Protein AF-A0A954XSE1-F1 (afdb_monomer_lite)

pLDDT: mean 81.35, std 17.25, range [33.72, 98.31]

Sequence (254 aa):
RQTELTADPRGDFRPYIGYRKDGKQQRFNLGKNNTEAKARVDRIRRLYLESIAVRESYQLKPSWTEAALHAARNIAQGMEQVPLPSCHVIDEACGERLQYPDYDPCWDPALPAAMLWSHAVASRLYPSVNWVFPDTAAGRVAFKTADALFEAAAKRQAAVLNINSPPEPITGKLHEALDGYWEGYIKTLARSPQTLHQRHTMIEKLKRVHADFPLAVLGLDQCEAMYRYWTERPSRDDEKGRLSKKADCATALL

Radius of gyration: 24.54 Å; chains: 1; bounding box: 66×52×59 Å

Secondary structure (DSSP, 8-state):
-----PBPTTS-B--EEEE-TTSPEEE----S-HHHHHHHHHHHHHHHHHHHHHHHHTT--S---HHHHHHHHHHHTT-SSEEPPPHHHHHHHTSS----TT--S---TTSHHHHHHHHHHHHHH-TTS-EE--SSHHHHHHHHHHHHHHHHHHHHHHHHH-TTSPPPP--SBHHHHHHHHIIIIIHHH--SHHHHHHHHHHHHHHHHHS---BGGG--HHHHHHHHHHHHHPPPP--TT--------SGGG--

Foldseek 3Di:
DPDPQDADPVQWGWDFAWAAPVRDTDIFTQGNDNVSSVVLVVLLNLLLVLLQVLQVVVVHPRGHQQQSVQQSRCSSVVDLEREQDQLVSLQVSNPDDPCPVPDDPPPPSLALVSQLVSVVSSCVSGVSHRYAYPPDPSRVVNVVVVVVVVVVVVVVVVVVVVVPDDDDQQFDKPLVVLVCCLVPPVVVPDPDPVSNVVSVVLSVVLPVPDDTGTPSPPDPVSVVVSQCCQVPPDQDDDPVRDRDPSPRPVVVPD

Structure (mmCIF, N/CA/C/O backbone):
data_AF-A0A954XSE1-F1
#
_entry.id   AF-A0A954XSE1-F1
#
loop_
_atom_site.group_PDB
_atom_site.id
_atom_site.type_symbol
_atom_site.label_atom_id
_atom_site.label_alt_id
_atom_site.label_comp_id
_atom_site.label_asym_id
_atom_site.label_entity_id
_atom_site.label_seq_id
_atom_site.pdbx_PDB_ins_code
_atom_site.Cartn_x
_atom_site.Cartn_y
_atom_site.Cartn_z
_atom_site.occupancy
_atom_site.B_iso_or_equiv
_atom_site.auth_seq_id
_atom_site.auth_comp_id
_atom_site.auth_asym_id
_atom_site.auth_atom_id
_atom_site.pdbx_PDB_model_num
ATOM 1 N N . ARG A 1 1 ? -1.522 -7.568 26.439 1.00 47.91 1 ARG A N 1
ATOM 2 C CA . ARG A 1 1 ? -2.833 -7.968 27.007 1.00 47.91 1 ARG A CA 1
ATOM 3 C C . ARG A 1 1 ? -3.914 -7.474 26.059 1.00 47.91 1 ARG A C 1
ATOM 5 O O . ARG A 1 1 ? -3.967 -6.273 25.830 1.00 47.91 1 ARG A O 1
ATOM 12 N N . GLN A 1 2 ? -4.688 -8.365 25.441 1.00 55.53 2 GLN A N 1
ATOM 13 C CA . GLN A 1 2 ? -5.861 -7.942 24.676 1.00 55.53 2 GLN A CA 1
ATOM 14 C C . GLN A 1 2 ? -6.913 -7.486 25.686 1.00 55.53 2 GLN A C 1
ATOM 16 O O . GLN A 1 2 ? -7.395 -8.296 26.468 1.00 55.53 2 GLN A O 1
ATOM 21 N N . THR A 1 3 ? -7.214 -6.192 25.725 1.00 72.19 3 THR A N 1
ATOM 22 C CA . THR A 1 3 ? -8.387 -5.711 26.455 1.00 72.19 3 THR A CA 1
ATOM 23 C C . THR A 1 3 ? -9.615 -6.322 25.789 1.00 72.19 3 THR A C 1
ATOM 25 O O . THR A 1 3 ? -9.720 -6.273 24.555 1.00 72.19 3 THR A O 1
ATOM 28 N N . GLU A 1 4 ? -10.493 -6.935 26.582 1.00 83.69 4 GLU A N 1
ATOM 29 C CA . GLU A 1 4 ? -11.778 -7.430 26.095 1.00 83.69 4 GLU A CA 1
ATOM 30 C C . GLU A 1 4 ? -12.550 -6.290 25.421 1.00 83.69 4 GLU A C 1
ATOM 32 O O . GLU A 1 4 ? -12.505 -5.135 25.851 1.00 83.69 4 GLU A O 1
ATOM 37 N N . LEU A 1 5 ? -13.199 -6.603 24.300 1.00 93.81 5 LEU A N 1
ATOM 38 C CA . LEU A 1 5 ? -13.945 -5.629 23.516 1.00 93.81 5 LEU A CA 1
ATOM 39 C C . LEU A 1 5 ? -15.293 -5.368 24.201 1.00 93.81 5 LEU A C 1
ATOM 41 O O . LEU A 1 5 ? -16.222 -6.157 24.070 1.00 93.81 5 LEU A O 1
ATOM 45 N N . THR A 1 6 ? -15.394 -4.267 24.943 1.00 95.56 6 THR A N 1
ATOM 46 C CA . THR A 1 6 ? -16.627 -3.870 25.641 1.00 95.56 6 THR A CA 1
ATOM 47 C C . THR A 1 6 ? -17.427 -2.864 24.811 1.00 95.56 6 THR A C 1
ATOM 49 O O . THR A 1 6 ? -16.858 -1.933 24.233 1.00 95.56 6 THR A O 1
ATOM 52 N N . ALA A 1 7 ? -18.747 -3.046 24.751 1.00 96.62 7 ALA A N 1
ATOM 53 C CA . ALA A 1 7 ? -19.657 -2.081 24.141 1.00 96.62 7 ALA A CA 1
ATOM 54 C C . ALA A 1 7 ? -19.804 -0.831 25.026 1.00 96.62 7 ALA A C 1
ATOM 56 O O . ALA A 1 7 ? -19.734 -0.912 26.253 1.00 96.62 7 ALA A O 1
ATOM 57 N N . ASP A 1 8 ? -20.013 0.333 24.411 1.00 96.06 8 ASP A N 1
ATOM 58 C CA . ASP A 1 8 ? -20.360 1.554 25.138 1.00 96.06 8 ASP A CA 1
ATOM 59 C C . ASP A 1 8 ? -21.829 1.518 25.634 1.00 96.06 8 ASP A C 1
ATOM 61 O O . ASP A 1 8 ? -22.580 0.606 25.276 1.00 96.06 8 ASP A O 1
ATOM 65 N N . PRO A 1 9 ? -22.296 2.495 26.440 1.00 97.50 9 PRO A N 1
ATOM 66 C CA . PRO A 1 9 ? -23.683 2.519 26.924 1.00 97.50 9 PRO A CA 1
ATOM 67 C C . PRO A 1 9 ? -24.759 2.563 25.824 1.00 97.50 9 PRO A C 1
ATOM 69 O O . PRO A 1 9 ? -25.934 2.352 26.109 1.00 97.50 9 PRO A O 1
ATOM 72 N N . ARG A 1 10 ? -24.385 2.861 24.572 1.00 96.50 10 ARG A N 1
ATOM 73 C CA . ARG A 1 10 ? -25.280 2.861 23.404 1.00 96.50 10 ARG A CA 1
ATOM 74 C C . ARG A 1 10 ? -25.247 1.527 22.646 1.00 96.50 10 ARG A C 1
ATOM 76 O O . ARG A 1 10 ? -25.945 1.383 21.638 1.00 96.50 10 ARG A O 1
ATOM 83 N N . GLY A 1 11 ? -24.460 0.566 23.130 1.00 97.06 11 GLY A N 1
ATOM 84 C CA . GLY A 1 11 ? -24.235 -0.735 22.514 1.00 97.06 11 GLY A CA 1
ATOM 85 C C . GLY A 1 11 ? -23.209 -0.714 21.379 1.00 97.06 11 GLY A C 1
ATOM 86 O O . GLY A 1 11 ? -23.083 -1.715 20.680 1.00 97.06 11 GLY A O 1
ATOM 87 N N . ASP A 1 12 ? -22.493 0.395 21.162 1.00 97.38 12 ASP A N 1
ATOM 88 C CA . ASP A 1 12 ? -21.525 0.506 20.071 1.00 97.38 12 ASP A CA 1
ATOM 89 C C . ASP A 1 12 ? -20.127 0.065 20.527 1.00 97.38 12 ASP A C 1
ATOM 91 O O . ASP A 1 12 ? -19.619 0.479 21.574 1.00 97.38 12 ASP A O 1
ATOM 95 N N . PHE A 1 13 ? -19.441 -0.716 19.697 1.00 97.94 13 PHE A N 1
ATOM 96 C CA . PHE A 1 13 ? -18.059 -1.122 19.934 1.00 97.94 13 PHE A CA 1
ATOM 97 C C . PHE A 1 13 ? -17.094 -0.066 19.399 1.00 97.94 13 PHE A C 1
ATOM 99 O O . PHE A 1 13 ? -16.933 0.095 18.185 1.00 97.94 13 PHE A O 1
ATOM 106 N N . ARG A 1 14 ? -16.445 0.671 20.312 1.00 97.12 14 ARG A N 1
ATOM 107 C CA . ARG A 1 14 ? -15.599 1.823 19.953 1.00 97.12 14 ARG A CA 1
ATOM 108 C C . ARG A 1 14 ? -14.187 1.805 20.555 1.00 97.12 14 ARG A C 1
ATOM 110 O O . ARG A 1 14 ? -13.863 2.707 21.340 1.00 97.12 14 ARG A O 1
ATOM 117 N N . PRO A 1 15 ? -13.354 0.799 20.232 1.00 97.06 15 PRO A N 1
ATOM 118 C CA . PRO A 1 15 ? -12.036 0.641 20.832 1.00 97.06 15 PRO A CA 1
ATOM 119 C C . PRO A 1 15 ? -11.049 1.717 20.367 1.00 97.06 15 PRO A C 1
ATOM 121 O O . PRO A 1 15 ? -11.138 2.243 19.254 1.00 97.06 15 PRO A O 1
ATOM 124 N N . TYR A 1 16 ? -10.066 1.990 21.223 1.00 97.19 16 TYR A N 1
ATOM 125 C CA . TYR A 1 16 ? -8.864 2.735 20.869 1.00 97.19 16 TYR A CA 1
ATOM 126 C C . TYR A 1 16 ? -7.791 1.750 20.400 1.00 97.19 16 TYR A C 1
ATOM 128 O O . TYR A 1 16 ? -7.432 0.831 21.138 1.00 97.19 16 TYR A O 1
ATOM 136 N N . ILE A 1 17 ? -7.302 1.905 19.167 1.00 97.12 17 ILE A N 1
ATOM 137 C CA . ILE A 1 17 ? -6.298 1.011 18.580 1.00 97.12 17 ILE A CA 1
ATOM 138 C C . ILE A 1 17 ? -5.161 1.842 17.993 1.00 97.12 17 ILE A C 1
ATOM 140 O O . ILE A 1 17 ? -5.345 2.618 17.054 1.00 97.12 17 ILE A O 1
ATOM 144 N N . GLY A 1 18 ? -3.969 1.631 18.546 1.00 96.69 18 GLY A N 1
ATOM 145 C CA . GLY A 1 18 ? -2.740 2.266 18.095 1.00 96.69 18 GLY A CA 1
ATOM 146 C C . GLY A 1 18 ? -2.685 3.775 18.319 1.00 96.69 18 GLY A C 1
ATOM 147 O O . GLY A 1 18 ? -3.642 4.402 18.774 1.00 96.69 18 GLY A O 1
ATOM 148 N N . TYR A 1 19 ? -1.530 4.349 17.999 1.00 97.44 19 TYR A N 1
ATOM 149 C CA . TYR A 1 19 ? -1.216 5.762 18.197 1.00 97.44 19 TYR A CA 1
ATOM 150 C C . TYR A 1 19 ? -0.989 6.465 16.863 1.00 97.44 19 TYR A C 1
ATOM 152 O O . TYR A 1 19 ? -0.360 5.917 15.960 1.00 97.44 19 TYR A O 1
ATOM 160 N N . ARG A 1 20 ? -1.492 7.689 16.741 1.00 96.62 20 ARG A N 1
ATOM 161 C CA . ARG A 1 20 ? -1.208 8.595 15.624 1.00 96.62 20 ARG A CA 1
ATOM 162 C C . ARG A 1 20 ? 0.127 9.315 15.845 1.00 96.62 20 ARG A C 1
ATOM 164 O O . ARG A 1 20 ? 0.712 9.245 16.927 1.00 96.62 20 ARG A O 1
ATOM 171 N N . LYS A 1 21 ? 0.587 10.053 14.829 1.00 92.94 21 LYS A N 1
ATOM 172 C CA . LYS A 1 21 ? 1.809 10.877 14.899 1.00 92.94 21 LYS A CA 1
ATOM 173 C C . LYS A 1 21 ? 1.775 11.917 16.026 1.00 92.94 21 LYS A C 1
ATOM 175 O O . LYS A 1 21 ? 2.799 12.169 16.649 1.00 92.94 21 LYS A O 1
ATOM 180 N N . ASP A 1 22 ? 0.593 12.453 16.336 1.00 95.12 22 ASP A N 1
ATOM 181 C CA . ASP A 1 22 ? 0.366 13.398 17.441 1.00 95.12 22 ASP A CA 1
ATOM 182 C C . ASP A 1 22 ? 0.383 12.740 18.839 1.00 95.12 22 ASP A C 1
ATOM 184 O O . ASP A 1 22 ? 0.175 13.412 19.847 1.00 95.12 22 ASP A O 1
ATOM 188 N N . GLY A 1 23 ? 0.612 11.424 18.918 1.00 95.12 23 GLY A N 1
ATOM 189 C CA . GLY A 1 23 ? 0.623 10.660 20.163 1.00 95.12 23 GLY A CA 1
ATOM 190 C C . GLY A 1 23 ? -0.763 10.320 20.714 1.00 95.12 23 GLY A C 1
ATOM 191 O O . GLY A 1 23 ? -0.848 9.642 21.738 1.00 95.12 23 GLY A O 1
ATOM 192 N N . LYS A 1 24 ? -1.854 10.730 20.055 1.00 96.81 24 LYS A N 1
ATOM 193 C CA . LYS A 1 24 ? -3.215 10.369 20.468 1.00 96.81 24 LYS A CA 1
ATOM 194 C C . LYS A 1 24 ? -3.580 8.986 19.950 1.00 96.81 24 LYS A C 1
ATOM 196 O O . LYS A 1 24 ? -3.191 8.588 18.850 1.00 96.81 24 LYS A O 1
ATOM 201 N N . GLN A 1 25 ? -4.366 8.254 20.734 1.00 96.56 25 GLN A N 1
ATOM 202 C CA . GLN A 1 25 ? -4.901 6.976 20.282 1.00 96.56 25 GLN A CA 1
ATOM 203 C C . GLN A 1 25 ? -6.029 7.179 19.266 1.00 96.56 25 GLN A C 1
ATOM 205 O O . GLN A 1 25 ? -6.868 8.069 19.425 1.00 96.56 25 GLN A O 1
ATOM 210 N N . GLN A 1 26 ? -6.079 6.333 18.235 1.00 97.56 26 GLN A N 1
ATOM 211 C CA . GLN A 1 26 ? -7.161 6.373 17.253 1.00 97.56 26 GLN A CA 1
ATOM 212 C C . GLN A 1 26 ? -8.363 5.571 17.758 1.00 97.56 26 GLN A C 1
ATOM 214 O O . GLN A 1 26 ? -8.263 4.369 18.000 1.00 97.56 26 GLN A O 1
ATOM 219 N N . ARG A 1 27 ? -9.519 6.232 17.875 1.00 97.50 27 ARG A N 1
ATOM 220 C CA . ARG A 1 27 ? -10.798 5.569 18.152 1.00 97.50 27 ARG A CA 1
ATOM 221 C C . ARG A 1 27 ? -11.447 5.119 16.847 1.00 97.50 27 ARG A C 1
ATOM 223 O O . ARG A 1 27 ? -11.525 5.907 15.903 1.00 97.50 27 ARG A O 1
ATOM 230 N N . PHE A 1 28 ? -11.945 3.890 16.810 1.00 97.62 28 PHE A N 1
ATOM 231 C CA . PHE A 1 28 ? -12.724 3.360 15.686 1.00 97.62 28 PHE A CA 1
ATOM 232 C C . PHE A 1 28 ? -14.168 3.119 16.116 1.00 97.62 28 PHE A C 1
ATOM 234 O O . PHE A 1 28 ? -14.411 2.869 17.289 1.00 97.62 28 PHE A O 1
ATOM 241 N N . ASN A 1 29 ? -15.123 3.209 15.191 1.00 97.69 29 ASN A N 1
ATOM 242 C CA . ASN A 1 29 ? -16.509 2.800 15.420 1.00 97.69 29 ASN A CA 1
ATOM 243 C C . ASN A 1 29 ? -16.767 1.539 14.597 1.00 97.69 29 ASN A C 1
ATOM 245 O O . ASN A 1 29 ? -16.660 1.597 13.377 1.00 97.69 29 ASN A O 1
ATOM 249 N N . LEU A 1 30 ? -17.050 0.421 15.264 1.00 97.62 30 LEU A N 1
ATOM 250 C CA . LEU A 1 30 ? -17.134 -0.901 14.637 1.00 97.62 30 LEU A CA 1
ATOM 251 C C . LEU A 1 30 ? -18.568 -1.441 14.562 1.00 97.62 30 LEU A C 1
ATOM 253 O O . LEU A 1 30 ? -18.767 -2.583 14.143 1.00 97.62 30 LEU A O 1
ATOM 257 N N . GLY A 1 31 ? -19.556 -0.624 14.942 1.00 97.06 31 GLY A N 1
ATOM 258 C CA . GLY A 1 31 ? -20.971 -0.987 14.979 1.00 97.06 31 GLY A CA 1
ATOM 259 C C . GLY A 1 31 ? -21.382 -1.707 16.266 1.00 97.06 31 GLY A C 1
ATOM 260 O O . GLY A 1 31 ? -20.682 -1.648 17.275 1.00 97.06 31 GLY A O 1
ATOM 261 N N . LYS A 1 32 ? -22.543 -2.372 16.220 1.00 97.62 32 LYS A N 1
ATOM 262 C CA . LYS A 1 32 ? -23.196 -3.021 17.376 1.00 97.62 32 LYS A CA 1
ATOM 263 C C . LYS A 1 32 ? -23.080 -4.546 17.400 1.00 97.62 32 LYS A C 1
ATOM 265 O O . LYS A 1 32 ? -23.374 -5.169 18.413 1.00 97.62 32 LYS A O 1
ATOM 270 N N . ASN A 1 33 ? -22.688 -5.168 16.288 1.00 97.62 33 ASN A N 1
ATOM 271 C CA . ASN A 1 33 ? -22.536 -6.619 16.211 1.00 97.62 33 ASN A CA 1
ATOM 272 C C . ASN A 1 33 ? -21.173 -7.024 16.794 1.00 97.62 33 ASN A C 1
ATOM 274 O O . ASN A 1 33 ? -20.139 -6.701 16.212 1.00 97.62 33 ASN A O 1
ATOM 278 N N . ASN A 1 34 ? -21.169 -7.737 17.925 1.00 96.56 34 ASN A N 1
ATOM 279 C CA . ASN A 1 34 ? -19.944 -8.141 18.627 1.00 96.56 34 ASN A CA 1
ATOM 280 C C . ASN A 1 34 ? -19.021 -9.008 17.755 1.00 96.56 34 ASN A C 1
ATOM 282 O O . ASN A 1 34 ? -17.809 -8.801 17.727 1.00 96.56 34 ASN A O 1
ATOM 286 N N . THR A 1 35 ? -19.589 -9.954 17.005 1.00 96.88 35 THR A N 1
ATOM 287 C CA . THR A 1 35 ? -18.816 -10.886 16.175 1.00 96.88 35 THR A CA 1
ATOM 288 C C . THR A 1 35 ? -18.097 -10.147 15.047 1.00 96.88 35 THR A C 1
ATOM 290 O O . THR A 1 35 ? -16.889 -10.307 14.870 1.00 96.88 35 THR A O 1
ATOM 293 N N . GLU A 1 36 ? -18.810 -9.272 14.331 1.00 97.25 36 GLU A N 1
ATOM 294 C CA . GLU A 1 36 ? -18.212 -8.427 13.289 1.00 97.25 36 GLU A CA 1
ATOM 295 C C . GLU A 1 36 ? -17.208 -7.430 13.869 1.00 97.25 36 GLU A C 1
ATOM 297 O O . GLU A 1 36 ? -16.129 -7.239 13.308 1.00 97.25 36 GLU A O 1
ATOM 302 N N . ALA A 1 37 ? -17.536 -6.806 15.005 1.00 97.62 37 ALA A N 1
ATOM 303 C CA . ALA A 1 37 ? -16.653 -5.852 15.656 1.00 97.62 37 ALA A CA 1
ATOM 304 C C . ALA A 1 37 ? -15.335 -6.521 16.062 1.00 97.62 37 ALA A C 1
ATOM 306 O O . ALA A 1 37 ? -14.273 -5.967 15.793 1.00 97.62 37 ALA A O 1
ATOM 307 N N . LYS A 1 38 ? -15.378 -7.738 16.617 1.00 96.94 38 LYS A N 1
ATOM 308 C CA . LYS A 1 38 ? -14.183 -8.518 16.959 1.00 96.94 38 LYS A CA 1
ATOM 309 C C . LYS A 1 38 ? -13.329 -8.824 15.726 1.00 96.94 38 LYS A C 1
ATOM 311 O O . LYS A 1 38 ? -12.131 -8.549 15.744 1.00 96.94 38 LYS A O 1
ATOM 316 N N . ALA A 1 39 ? -13.943 -9.289 14.636 1.00 96.75 39 ALA A N 1
ATOM 317 C CA . ALA A 1 39 ? -13.231 -9.543 13.382 1.00 96.75 39 ALA A CA 1
ATOM 318 C C . ALA A 1 39 ? -12.560 -8.269 12.826 1.00 96.75 39 ALA A C 1
ATOM 320 O O . ALA A 1 39 ? -11.390 -8.292 12.432 1.00 96.75 39 ALA A O 1
ATOM 321 N N . ARG A 1 40 ? -13.267 -7.129 12.855 1.00 97.56 40 ARG A N 1
ATOM 322 C CA . ARG A 1 40 ? -12.721 -5.823 12.445 1.00 97.56 40 ARG A CA 1
ATOM 323 C C . ARG A 1 40 ? -11.584 -5.366 13.365 1.00 97.56 40 ARG A C 1
ATOM 325 O O . ARG A 1 40 ? -10.577 -4.877 12.860 1.00 97.56 40 ARG A O 1
ATOM 332 N N . VAL A 1 41 ? -11.697 -5.554 14.686 1.00 97.25 41 VAL A N 1
ATOM 333 C CA . VAL A 1 41 ? -10.619 -5.251 15.649 1.00 97.25 41 VAL A CA 1
ATOM 334 C C . VAL A 1 41 ? -9.352 -6.018 15.307 1.00 97.25 41 VAL A C 1
ATOM 336 O O . VAL A 1 41 ? -8.279 -5.418 15.260 1.00 97.25 41 VAL A O 1
ATOM 339 N N . ASP A 1 42 ? -9.458 -7.324 15.076 1.00 96.56 42 ASP A N 1
ATOM 340 C CA . ASP A 1 42 ? -8.289 -8.163 14.819 1.00 96.56 42 ASP A CA 1
ATOM 341 C C . ASP A 1 42 ? -7.595 -7.764 13.511 1.00 96.56 42 ASP A C 1
ATOM 343 O O . ASP A 1 42 ? -6.365 -7.650 13.471 1.00 96.56 42 ASP A O 1
ATOM 347 N N . ARG A 1 43 ? -8.374 -7.431 12.474 1.00 97.50 43 ARG A N 1
ATOM 348 C CA . ARG A 1 43 ? -7.847 -6.916 11.203 1.00 97.50 43 ARG A CA 1
ATOM 349 C C . ARG A 1 43 ? -7.157 -5.557 11.374 1.00 97.50 43 ARG A C 1
ATOM 351 O O . ARG A 1 43 ? -6.034 -5.388 10.907 1.00 97.50 43 ARG A O 1
ATOM 358 N N . ILE A 1 44 ? -7.769 -4.614 12.099 1.00 98.06 44 ILE A N 1
ATOM 359 C CA . ILE A 1 44 ? -7.175 -3.290 12.371 1.00 98.06 44 ILE A CA 1
ATOM 360 C C . ILE A 1 44 ? -5.907 -3.417 13.229 1.00 98.06 44 ILE A C 1
ATOM 362 O O . ILE A 1 44 ? -4.932 -2.710 12.989 1.00 98.06 44 ILE A O 1
ATOM 366 N N . ARG A 1 45 ? -5.873 -4.325 14.213 1.00 97.31 45 ARG A N 1
ATOM 367 C CA . ARG A 1 45 ? -4.673 -4.576 15.030 1.00 97.31 45 ARG A CA 1
ATOM 368 C C . ARG A 1 45 ? -3.521 -5.118 14.192 1.00 97.31 45 ARG A C 1
ATOM 370 O O . ARG A 1 45 ? -2.402 -4.644 14.358 1.00 97.31 45 ARG A O 1
ATOM 377 N N . ARG A 1 46 ? -3.786 -6.068 13.290 1.00 97.38 46 ARG A N 1
ATOM 378 C CA . ARG A 1 46 ? -2.774 -6.577 12.352 1.00 97.38 46 ARG A CA 1
ATOM 379 C C . ARG A 1 46 ? -2.221 -5.451 11.481 1.00 97.38 46 ARG A C 1
ATOM 381 O O . ARG A 1 46 ? -1.010 -5.274 11.427 1.00 97.38 46 ARG A O 1
ATOM 388 N N . LEU A 1 47 ? -3.107 -4.640 10.907 1.00 97.88 47 LEU A N 1
ATOM 389 C CA . LEU A 1 47 ? -2.720 -3.486 10.100 1.00 97.88 47 LEU A CA 1
ATOM 390 C C . LEU A 1 47 ? -1.904 -2.451 10.897 1.00 97.88 47 LEU A C 1
ATOM 392 O O . LEU A 1 47 ? -0.980 -1.843 10.364 1.00 97.88 47 LEU A O 1
ATOM 396 N N . TYR A 1 48 ? -2.193 -2.267 12.189 1.00 97.94 48 TYR A N 1
ATOM 397 C CA . TYR A 1 48 ? -1.387 -1.394 13.045 1.00 97.94 48 TYR A CA 1
ATOM 398 C C . TYR A 1 48 ? 0.042 -1.918 13.233 1.00 97.94 48 TYR A C 1
ATOM 400 O O . TYR A 1 48 ? 0.984 -1.130 13.208 1.00 97.94 48 TYR A O 1
ATOM 408 N N . LEU A 1 49 ? 0.218 -3.234 13.389 1.00 97.50 49 LEU A N 1
ATOM 409 C CA . LEU A 1 49 ? 1.547 -3.846 13.480 1.00 97.50 49 LEU A CA 1
ATOM 410 C C . LEU A 1 49 ? 2.332 -3.676 12.174 1.00 97.50 49 LEU A C 1
ATOM 412 O O . LEU A 1 49 ? 3.507 -3.324 12.223 1.00 97.50 49 LEU A O 1
ATOM 416 N N . GLU A 1 50 ? 1.679 -3.839 11.020 1.00 97.31 50 GLU A N 1
ATOM 417 C CA . GLU A 1 50 ? 2.285 -3.550 9.710 1.00 97.31 50 GLU A CA 1
ATOM 418 C C . GLU A 1 50 ? 2.697 -2.074 9.608 1.00 97.31 50 GLU A C 1
ATOM 420 O O . GLU A 1 50 ? 3.821 -1.764 9.225 1.00 97.31 50 GLU A O 1
ATOM 425 N N . SER A 1 51 ? 1.839 -1.148 10.048 1.00 96.56 51 SER A N 1
ATOM 426 C CA . SER A 1 51 ? 2.165 0.283 10.108 1.00 96.56 51 SER A CA 1
ATOM 427 C C . SER A 1 51 ? 3.374 0.586 10.995 1.00 96.56 51 SER A C 1
ATOM 429 O O . SER A 1 51 ? 4.194 1.433 10.636 1.00 96.56 51 SER A O 1
ATOM 431 N N . ILE A 1 52 ? 3.496 -0.083 12.145 1.00 96.62 52 ILE A N 1
ATOM 432 C CA . ILE A 1 52 ? 4.663 0.051 13.023 1.00 96.62 52 ILE A CA 1
ATOM 433 C C . ILE A 1 52 ? 5.915 -0.462 12.314 1.00 96.62 52 ILE A C 1
ATOM 435 O O . ILE A 1 52 ? 6.895 0.273 12.265 1.00 96.62 52 ILE A O 1
ATOM 439 N N . ALA A 1 53 ? 5.865 -1.650 11.707 1.00 95.25 53 ALA A N 1
ATOM 440 C CA . ALA A 1 53 ? 7.002 -2.225 10.989 1.00 95.25 53 ALA A CA 1
ATOM 441 C C . ALA A 1 53 ? 7.487 -1.307 9.852 1.00 95.25 53 ALA A C 1
ATOM 443 O O . ALA A 1 53 ? 8.688 -1.072 9.709 1.00 95.25 53 ALA A O 1
ATOM 444 N N . VAL A 1 54 ? 6.556 -0.712 9.094 1.00 92.44 54 VAL A N 1
ATOM 445 C CA . VAL A 1 54 ? 6.886 0.293 8.072 1.00 92.44 54 VAL A CA 1
ATOM 446 C C . VAL A 1 54 ? 7.598 1.488 8.711 1.00 92.44 54 VAL A C 1
ATOM 448 O O . VAL A 1 54 ? 8.688 1.844 8.278 1.00 92.44 54 VAL A O 1
ATOM 451 N N . ARG A 1 55 ? 7.046 2.085 9.774 1.00 92.56 55 ARG A N 1
ATOM 452 C CA . ARG A 1 55 ? 7.671 3.228 10.470 1.00 92.56 55 ARG A CA 1
ATOM 453 C C . ARG A 1 55 ? 9.055 2.890 11.029 1.00 92.56 55 ARG A C 1
ATOM 455 O O . ARG A 1 55 ? 9.982 3.676 10.865 1.00 92.56 55 ARG A O 1
ATOM 462 N N . GLU A 1 56 ? 9.213 1.736 11.659 1.00 93.06 56 GLU A N 1
ATOM 463 C CA . GLU A 1 56 ? 10.485 1.299 12.237 1.00 93.06 56 GLU A CA 1
ATOM 464 C C . GLU A 1 56 ? 11.563 1.102 11.167 1.00 93.06 56 GLU A C 1
ATOM 466 O O . GLU A 1 56 ? 12.711 1.477 11.402 1.00 93.06 56 GLU A O 1
ATOM 471 N N . SER A 1 57 ? 11.196 0.637 9.964 1.00 91.00 57 SER A N 1
ATOM 472 C CA . SER A 1 57 ? 12.134 0.521 8.835 1.00 91.00 57 SER A CA 1
ATOM 473 C C . SER A 1 57 ? 12.751 1.863 8.412 1.00 91.00 57 SER A C 1
ATOM 475 O O . SER A 1 57 ? 13.869 1.900 7.903 1.00 91.00 57 SER A O 1
ATOM 477 N N . TYR A 1 58 ? 12.063 2.970 8.709 1.00 88.50 58 TYR A N 1
ATOM 478 C CA . TYR A 1 58 ? 12.531 4.338 8.486 1.00 88.50 58 TYR A CA 1
ATOM 479 C C . TYR A 1 58 ? 13.056 5.016 9.765 1.00 88.50 58 TYR A C 1
ATOM 481 O O . TYR A 1 58 ? 13.187 6.236 9.787 1.00 88.50 58 TYR A O 1
ATOM 489 N N . GLN A 1 59 ? 13.339 4.265 10.840 1.00 90.56 59 G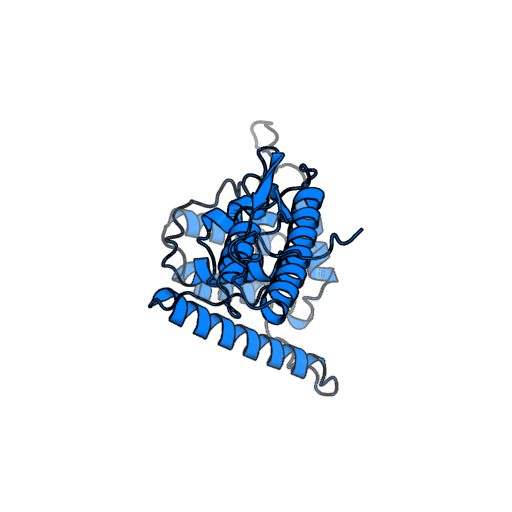LN A N 1
ATOM 490 C CA . GLN A 1 59 ? 13.836 4.788 12.131 1.00 90.56 59 GLN A CA 1
ATOM 491 C C . GLN A 1 59 ? 12.919 5.851 12.752 1.00 90.56 59 GLN A C 1
ATOM 493 O O . GLN A 1 59 ? 13.334 6.823 13.383 1.00 90.56 59 GLN A O 1
ATOM 498 N N . LEU A 1 60 ? 11.625 5.667 12.545 1.00 89.56 60 LEU A N 1
ATOM 499 C CA . LEU A 1 60 ? 10.603 6.661 12.775 1.00 89.56 60 LEU A CA 1
ATOM 500 C C . LEU A 1 60 ? 9.677 6.162 13.899 1.00 89.56 60 LEU A C 1
ATOM 502 O O . LEU A 1 60 ? 9.364 4.978 13.978 1.00 89.56 60 LEU A O 1
ATOM 506 N N . LYS A 1 61 ? 9.208 7.059 14.785 1.00 93.25 61 LYS A N 1
ATOM 507 C CA . LYS A 1 61 ? 8.400 6.672 15.966 1.00 93.25 61 LYS A CA 1
ATOM 508 C C . LYS A 1 61 ? 7.204 5.764 15.590 1.00 93.25 61 LYS A C 1
ATOM 510 O O . LYS A 1 61 ? 6.469 6.141 14.660 1.00 93.25 61 LYS A O 1
ATOM 515 N N . PRO A 1 62 ? 6.954 4.659 16.330 1.00 96.19 62 PRO A N 1
ATOM 516 C CA . PRO A 1 62 ? 5.817 3.763 16.112 1.00 96.19 62 PRO A CA 1
ATOM 517 C C . PRO A 1 62 ? 4.486 4.516 16.135 1.00 96.19 62 PRO A C 1
ATOM 519 O O . PRO A 1 62 ? 4.096 5.104 17.145 1.00 96.19 62 PRO A O 1
ATOM 522 N N . SER A 1 63 ? 3.801 4.545 14.995 1.00 96.25 63 SER A N 1
ATOM 523 C CA . SER A 1 63 ? 2.516 5.226 14.826 1.00 96.25 63 SER A CA 1
ATOM 524 C C . SER A 1 63 ? 1.818 4.767 13.545 1.00 96.25 63 SER A C 1
ATOM 526 O O . SER A 1 63 ? 2.409 4.087 12.706 1.00 96.25 63 SER A O 1
ATOM 528 N N . TRP A 1 64 ? 0.546 5.129 13.404 1.00 97.25 64 TRP A N 1
ATOM 529 C CA . TRP A 1 64 ? -0.185 5.012 12.149 1.00 97.25 64 TRP A CA 1
ATOM 530 C C . TRP A 1 64 ? 0.493 5.830 11.038 1.00 97.25 64 TRP A C 1
ATOM 532 O O . TRP A 1 64 ? 0.800 7.008 11.233 1.00 97.25 64 TRP A O 1
ATOM 542 N N . THR A 1 65 ? 0.680 5.224 9.868 1.00 95.44 65 THR A N 1
ATOM 543 C CA . THR A 1 65 ? 0.843 5.944 8.598 1.00 95.44 65 THR A CA 1
ATOM 544 C C . THR A 1 65 ? -0.536 6.361 8.086 1.00 95.44 65 THR A C 1
ATOM 546 O O . THR A 1 65 ? -1.541 5.722 8.414 1.00 95.44 65 THR A O 1
ATOM 549 N N . GLU A 1 66 ? -0.617 7.412 7.269 1.00 94.88 66 GLU A N 1
ATOM 550 C CA . GLU A 1 66 ? -1.913 7.849 6.733 1.00 94.88 66 GLU A CA 1
ATOM 551 C C . GLU A 1 66 ? -2.535 6.796 5.799 1.00 94.88 66 GLU A C 1
ATOM 553 O O . GLU A 1 66 ? -3.746 6.580 5.851 1.00 94.88 66 GLU A O 1
ATOM 558 N N . ALA A 1 67 ? -1.727 6.042 5.042 1.00 95.25 67 ALA A N 1
ATOM 559 C CA . ALA A 1 67 ? -2.208 4.919 4.229 1.00 95.25 67 ALA A CA 1
ATOM 560 C C . ALA A 1 67 ? -2.832 3.792 5.073 1.00 95.25 67 ALA A C 1
ATOM 562 O O . ALA A 1 67 ? -3.938 3.330 4.777 1.00 95.25 67 ALA A O 1
ATOM 563 N N . ALA A 1 68 ? -2.175 3.383 6.163 1.00 97.31 68 ALA A N 1
ATOM 564 C CA . ALA A 1 68 ? -2.723 2.374 7.067 1.00 97.31 68 ALA A CA 1
ATOM 565 C C . ALA A 1 68 ? -3.971 2.894 7.800 1.00 97.31 68 ALA A C 1
ATOM 567 O O . ALA A 1 68 ? -4.939 2.158 7.986 1.00 97.31 68 ALA A O 1
ATOM 568 N N . LEU A 1 69 ? -3.992 4.177 8.173 1.00 97.19 69 LEU A N 1
ATOM 569 C CA . LEU A 1 69 ? -5.143 4.802 8.820 1.00 97.19 69 LEU A CA 1
ATOM 570 C C . LEU A 1 69 ? -6.350 4.908 7.875 1.00 97.19 69 LEU A C 1
ATOM 572 O O . LEU A 1 69 ? -7.483 4.672 8.302 1.00 97.19 69 LEU A O 1
ATOM 576 N N . HIS A 1 70 ? -6.120 5.218 6.595 1.00 97.00 70 HIS A N 1
ATOM 577 C CA . HIS A 1 70 ? -7.136 5.175 5.540 1.00 97.00 70 HIS A CA 1
ATOM 578 C C . HIS A 1 70 ? -7.756 3.781 5.433 1.00 97.00 70 HIS A C 1
ATOM 580 O O . HIS A 1 70 ? -8.978 3.645 5.527 1.00 97.00 70 HIS A O 1
ATOM 586 N N . ALA A 1 71 ? -6.938 2.731 5.334 1.00 97.94 71 ALA A N 1
ATOM 587 C CA . ALA A 1 71 ? -7.446 1.361 5.305 1.00 97.94 71 ALA A CA 1
ATOM 588 C C . ALA A 1 71 ? -8.199 0.979 6.584 1.00 97.94 71 ALA A C 1
ATOM 590 O O . ALA A 1 71 ? -9.302 0.439 6.508 1.00 97.94 71 ALA A O 1
ATOM 591 N N . ALA A 1 72 ? -7.668 1.326 7.759 1.00 98.31 72 ALA A N 1
ATOM 592 C CA . ALA A 1 72 ? -8.313 1.040 9.036 1.00 98.31 72 ALA A CA 1
ATOM 593 C C . ALA A 1 72 ? -9.707 1.685 9.149 1.00 98.31 72 ALA A C 1
ATOM 595 O O . ALA A 1 72 ? -10.623 1.068 9.692 1.00 98.31 72 ALA A O 1
ATOM 596 N N . ARG A 1 73 ? -9.899 2.896 8.605 1.00 98.12 73 ARG A N 1
ATOM 597 C CA . ARG A 1 73 ? -11.212 3.567 8.558 1.00 98.12 73 ARG A CA 1
ATOM 598 C C . ARG A 1 73 ? -12.211 2.829 7.663 1.00 98.12 73 ARG A C 1
ATOM 600 O O . ARG A 1 73 ? -13.343 2.625 8.092 1.00 98.12 73 ARG A O 1
ATOM 607 N N . ASN A 1 74 ? -11.791 2.383 6.480 1.00 98.06 74 ASN A N 1
ATOM 608 C CA . ASN A 1 74 ? -12.646 1.605 5.573 1.00 98.06 74 ASN A CA 1
ATOM 609 C C . ASN A 1 74 ? -13.002 0.230 6.177 1.00 98.06 74 ASN A C 1
ATOM 611 O O . ASN A 1 74 ? -14.161 -0.181 6.164 1.00 98.06 74 ASN A O 1
ATOM 615 N N . ILE A 1 75 ? -12.039 -0.444 6.817 1.00 98.19 75 ILE A N 1
ATOM 616 C CA . ILE A 1 75 ? -12.276 -1.706 7.541 1.00 98.19 75 ILE A CA 1
ATOM 617 C C . ILE A 1 75 ? -13.261 -1.498 8.700 1.00 98.19 75 ILE A C 1
ATOM 619 O O . ILE A 1 75 ? -14.154 -2.320 8.906 1.00 98.19 75 ILE A O 1
ATOM 623 N N . ALA A 1 76 ? -13.132 -0.396 9.447 1.00 98.00 76 ALA A N 1
ATOM 624 C CA . ALA A 1 76 ? -14.053 -0.057 10.531 1.00 98.00 76 ALA A CA 1
ATOM 625 C C . ALA A 1 76 ? -15.493 0.151 10.032 1.00 98.00 76 ALA A C 1
ATOM 627 O O . ALA A 1 76 ? -16.434 -0.244 10.716 1.00 98.00 76 ALA A O 1
ATOM 628 N N . GLN A 1 77 ? -15.658 0.688 8.819 1.00 97.56 77 GLN A N 1
ATOM 629 C CA . GLN A 1 77 ? -16.949 0.820 8.132 1.00 97.56 77 GLN A CA 1
ATOM 630 C C . GLN A 1 77 ? -17.488 -0.508 7.568 1.00 97.56 77 GLN A C 1
ATOM 632 O O . GLN A 1 77 ? -18.588 -0.536 7.026 1.00 97.56 77 GLN A O 1
ATOM 637 N N . GLY A 1 78 ? -16.749 -1.611 7.712 1.00 96.94 78 GLY A N 1
ATOM 638 C CA . GLY A 1 78 ? -17.162 -2.934 7.251 1.00 96.94 78 GLY A CA 1
ATOM 639 C C . GLY A 1 78 ? -16.784 -3.258 5.810 1.00 96.94 78 GLY A C 1
ATOM 640 O O . GLY A 1 78 ? -17.263 -4.260 5.291 1.00 96.94 78 GLY A O 1
ATOM 641 N N . MET A 1 79 ? -15.912 -2.469 5.177 1.00 97.12 79 MET A N 1
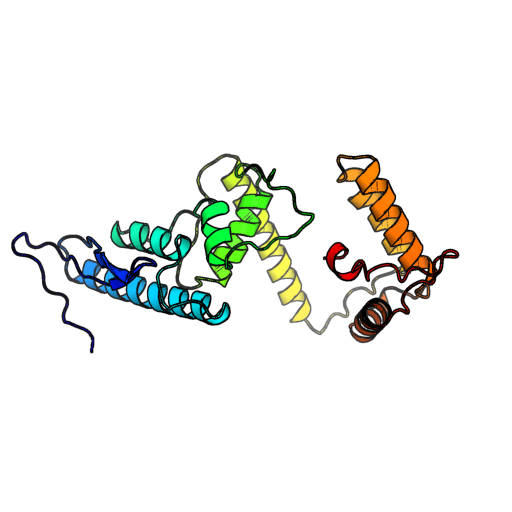ATOM 642 C CA . MET A 1 79 ? -15.431 -2.775 3.832 1.00 97.12 79 MET A CA 1
ATOM 643 C C . MET A 1 79 ? -14.441 -3.944 3.846 1.00 97.12 79 MET A C 1
ATOM 645 O O . MET A 1 79 ? -13.405 -3.916 4.519 1.00 97.12 79 MET A O 1
ATOM 649 N N . GLU A 1 80 ? -14.749 -4.985 3.075 1.00 94.56 80 GLU A N 1
ATOM 650 C CA . GLU A 1 80 ? -13.833 -6.103 2.852 1.00 94.56 80 GLU A CA 1
ATOM 651 C C . GLU A 1 80 ? -12.697 -5.702 1.901 1.00 94.56 80 GLU A C 1
ATOM 653 O O . GLU A 1 80 ? -11.519 -5.905 2.219 1.00 94.56 80 GLU A O 1
ATOM 658 N N . GLN A 1 81 ? -13.076 -5.063 0.793 1.00 95.62 81 GLN A N 1
ATOM 659 C CA . GLN A 1 81 ? -12.208 -4.470 -0.220 1.00 95.62 81 GLN A CA 1
ATOM 660 C C . GLN A 1 81 ? -11.999 -2.985 0.083 1.00 95.62 81 GLN A C 1
ATOM 662 O O . GLN A 1 81 ? -12.960 -2.225 0.188 1.00 95.62 81 GLN A O 1
ATOM 667 N N . VAL A 1 82 ? -10.745 -2.572 0.248 1.00 96.31 82 VAL A N 1
ATOM 668 C CA . VAL A 1 82 ? -10.394 -1.201 0.625 1.00 96.31 82 VAL A CA 1
ATOM 669 C C . VAL A 1 82 ? -9.984 -0.428 -0.627 1.00 96.31 82 VAL A C 1
ATOM 671 O O . VAL A 1 82 ? -9.027 -0.833 -1.291 1.00 96.31 82 VAL A O 1
ATOM 674 N N . PRO A 1 83 ? -10.646 0.696 -0.953 1.00 95.06 83 PRO A N 1
ATOM 675 C CA . PRO A 1 83 ? -10.243 1.510 -2.088 1.00 95.06 83 PRO A CA 1
ATOM 676 C C . PRO A 1 83 ? -8.840 2.069 -1.863 1.00 95.06 83 PRO A C 1
ATOM 678 O O . PRO A 1 83 ? -8.513 2.561 -0.775 1.00 95.06 83 PRO A O 1
ATOM 681 N N . LEU A 1 84 ? -8.021 2.007 -2.908 1.00 92.25 84 LEU A N 1
ATOM 682 C CA . LEU A 1 84 ? -6.675 2.556 -2.899 1.00 92.25 84 LEU A CA 1
ATOM 683 C C . LEU A 1 84 ? -6.720 4.054 -2.530 1.00 92.25 84 LEU A C 1
ATOM 685 O O . LEU A 1 84 ? -7.519 4.797 -3.111 1.00 92.25 84 LEU A O 1
ATOM 689 N N . PRO A 1 85 ? -5.911 4.517 -1.560 1.00 90.81 85 PRO A N 1
ATOM 690 C CA . PRO A 1 85 ? -5.820 5.937 -1.253 1.00 90.81 85 PRO A CA 1
ATOM 691 C C . PRO A 1 85 ? -5.135 6.696 -2.398 1.00 90.81 85 PRO A C 1
ATOM 693 O O . PRO A 1 85 ? -4.573 6.098 -3.317 1.00 90.81 85 PRO A O 1
ATOM 696 N N . SER A 1 86 ? -5.161 8.029 -2.341 1.00 85.50 86 SER A N 1
ATOM 697 C CA . SER A 1 86 ? -4.399 8.841 -3.293 1.00 85.50 86 SER A CA 1
ATOM 698 C C . SER A 1 86 ? -2.897 8.554 -3.180 1.00 85.50 86 SER A C 1
ATOM 700 O O . SER A 1 86 ? -2.395 8.215 -2.105 1.00 85.50 86 SER A O 1
ATOM 702 N N . CYS A 1 87 ? -2.165 8.728 -4.281 1.00 82.38 87 CYS A N 1
ATOM 703 C CA . CYS A 1 87 ? -0.719 8.494 -4.324 1.00 82.38 87 CYS A CA 1
ATOM 704 C C . CYS A 1 87 ? 0.036 9.289 -3.245 1.00 82.38 87 CYS A C 1
ATOM 706 O O . CYS A 1 87 ? 0.895 8.729 -2.577 1.00 82.38 87 CYS A O 1
ATOM 708 N N . HIS A 1 88 ? -0.379 10.529 -2.960 1.00 82.62 88 HIS A N 1
ATOM 709 C CA . HIS A 1 88 ? 0.217 11.361 -1.907 1.00 82.62 88 HIS A CA 1
ATOM 710 C C . HIS A 1 88 ? 0.165 10.728 -0.508 1.00 82.62 88 HIS A C 1
ATOM 712 O O . HIS A 1 88 ? 1.084 10.897 0.289 1.00 82.62 88 HIS A O 1
ATOM 718 N N . VAL A 1 89 ? -0.901 9.984 -0.201 1.00 86.25 89 VAL A N 1
ATOM 719 C CA . VAL A 1 89 ? -1.047 9.286 1.086 1.00 86.25 89 VAL A CA 1
ATOM 720 C C . VAL A 1 89 ? -0.099 8.082 1.170 1.00 86.25 89 VAL A C 1
ATOM 722 O O . VAL A 1 89 ? 0.363 7.722 2.254 1.00 86.25 89 VAL A O 1
ATOM 725 N N . ILE A 1 90 ? 0.209 7.457 0.031 1.00 85.75 90 ILE A N 1
ATOM 726 C CA . ILE A 1 90 ? 1.145 6.327 -0.067 1.00 85.75 90 ILE A CA 1
ATOM 727 C C . ILE A 1 90 ? 2.592 6.822 -0.029 1.00 85.75 90 ILE A C 1
ATOM 729 O O . ILE A 1 90 ? 3.420 6.209 0.647 1.00 85.75 90 ILE A O 1
ATOM 733 N N . ASP A 1 91 ? 2.881 7.955 -0.673 1.00 82.94 91 ASP A N 1
ATOM 734 C CA . ASP A 1 91 ? 4.189 8.615 -0.622 1.00 82.94 91 ASP A CA 1
ATOM 735 C C . ASP A 1 91 ? 4.605 8.893 0.824 1.00 82.94 91 ASP A C 1
ATOM 737 O O . ASP A 1 91 ? 5.721 8.576 1.226 1.00 82.94 91 ASP A O 1
ATOM 741 N N . GLU A 1 92 ? 3.684 9.410 1.640 1.00 84.06 92 GLU A N 1
ATOM 742 C CA . GLU A 1 92 ? 3.931 9.678 3.059 1.00 84.06 92 GLU A CA 1
ATOM 743 C C . GLU A 1 92 ? 4.254 8.404 3.861 1.00 84.06 92 GLU A C 1
ATOM 745 O O . GLU A 1 92 ? 5.041 8.430 4.814 1.00 84.06 92 GLU A O 1
ATOM 750 N N . ALA A 1 93 ? 3.640 7.276 3.496 1.00 80.88 93 ALA A N 1
ATOM 751 C CA . ALA A 1 93 ? 3.873 5.997 4.157 1.00 80.88 93 ALA A CA 1
ATOM 752 C C . ALA A 1 93 ? 5.272 5.428 3.867 1.00 80.88 93 ALA A C 1
ATOM 754 O O . ALA A 1 93 ? 5.806 4.695 4.698 1.00 80.88 93 ALA A O 1
ATOM 755 N N . CYS A 1 94 ? 5.888 5.809 2.746 1.00 77.44 94 CYS A N 1
ATOM 756 C CA . CYS A 1 94 ? 7.234 5.392 2.344 1.00 77.44 94 CYS A CA 1
ATOM 757 C C . CYS A 1 94 ? 8.362 6.186 3.036 1.00 77.44 94 CYS A C 1
ATOM 759 O O . CYS A 1 94 ? 9.505 6.147 2.581 1.00 77.44 94 CYS A O 1
ATOM 761 N N . GLY A 1 95 ? 8.053 6.907 4.119 1.00 70.69 95 GLY A N 1
ATOM 762 C CA . GLY A 1 95 ? 8.961 7.869 4.742 1.00 70.69 95 GLY A CA 1
ATOM 763 C C . GLY A 1 95 ? 8.843 9.243 4.085 1.00 70.69 95 GLY A C 1
ATOM 764 O O . GLY A 1 95 ? 8.320 9.373 2.982 1.00 70.69 95 GLY A O 1
ATOM 765 N N . GLU A 1 96 ? 9.272 10.298 4.784 1.00 55.28 96 GLU A N 1
ATOM 766 C CA . GLU A 1 96 ? 9.228 11.662 4.250 1.00 55.28 96 GLU A CA 1
ATOM 767 C C . GLU A 1 96 ? 10.023 11.738 2.948 1.00 55.28 96 GLU A C 1
ATOM 769 O O . GLU A 1 96 ? 11.241 11.883 2.960 1.00 55.28 96 GLU A O 1
ATOM 774 N N . ARG A 1 97 ? 9.284 11.690 1.833 1.00 51.69 97 ARG A N 1
ATOM 775 C CA . ARG A 1 97 ? 9.754 11.991 0.490 1.00 51.69 97 ARG A CA 1
ATOM 776 C C . ARG A 1 97 ? 10.818 10.968 0.063 1.00 51.69 97 ARG A C 1
ATOM 778 O O . ARG A 1 97 ? 12.013 11.151 0.287 1.00 51.69 97 ARG A O 1
ATOM 785 N N . LEU A 1 98 ? 10.399 9.955 -0.701 1.00 47.69 98 LEU A N 1
ATOM 786 C CA . LEU A 1 98 ? 11.207 9.536 -1.849 1.00 47.69 98 LEU A CA 1
ATOM 787 C C . LEU A 1 98 ? 11.409 10.805 -2.697 1.00 47.69 98 LEU A C 1
ATOM 789 O O . LEU A 1 98 ? 10.661 11.079 -3.630 1.00 47.69 98 LEU A O 1
ATOM 793 N N . GLN A 1 99 ? 12.357 11.660 -2.296 1.00 45.81 99 GLN A N 1
ATOM 794 C CA . GLN A 1 99 ? 12.935 12.678 -3.147 1.00 45.81 99 GLN A CA 1
ATOM 795 C C . GLN A 1 99 ? 13.646 11.860 -4.204 1.00 45.81 99 GLN A C 1
ATOM 797 O O . GLN A 1 99 ? 14.814 11.531 -4.056 1.00 45.81 99 GLN A O 1
ATOM 802 N N . TYR A 1 100 ? 12.918 11.447 -5.229 1.00 49.12 100 TYR A N 1
ATOM 803 C CA . TYR A 1 100 ? 13.543 11.263 -6.511 1.00 49.12 100 TYR A CA 1
ATOM 804 C C . TYR A 1 100 ? 13.819 12.691 -6.990 1.00 49.12 100 TYR A C 1
ATOM 806 O O . TYR A 1 100 ? 12.874 13.389 -7.358 1.00 49.12 100 TYR A O 1
ATOM 814 N N . PRO A 1 101 ? 15.069 13.180 -6.900 1.00 43.97 101 PRO A N 1
ATOM 815 C CA . PRO A 1 101 ? 15.390 14.582 -7.163 1.00 43.97 101 PRO A CA 1
ATOM 816 C C . PRO A 1 101 ? 15.070 15.013 -8.604 1.00 43.97 101 PRO A C 1
ATOM 818 O O . PRO A 1 101 ? 14.979 16.208 -8.861 1.00 43.97 101 PRO A O 1
ATOM 821 N N . ASP A 1 102 ? 14.811 14.052 -9.498 1.00 47.91 102 ASP A N 1
ATOM 822 C CA . ASP A 1 102 ? 14.470 14.271 -10.905 1.00 47.91 102 ASP A CA 1
ATOM 823 C C . ASP A 1 102 ? 13.051 13.787 -11.283 1.00 47.91 102 ASP A C 1
ATOM 825 O O . ASP A 1 102 ? 12.694 13.777 -12.463 1.00 47.91 102 ASP A O 1
ATOM 829 N N . TYR A 1 103 ? 12.231 13.360 -10.314 1.00 47.72 103 TYR A N 1
ATOM 830 C CA . TYR A 1 103 ? 10.872 12.873 -10.574 1.00 47.72 103 TYR A CA 1
ATOM 831 C C . TYR A 1 103 ? 9.855 13.976 -10.296 1.00 47.72 103 TYR A C 1
ATOM 833 O O . TYR A 1 103 ? 9.524 14.294 -9.153 1.00 47.72 103 TYR A O 1
ATOM 841 N N . ASP A 1 104 ? 9.407 14.596 -11.380 1.00 50.25 104 ASP A N 1
ATOM 842 C CA . ASP A 1 104 ? 8.437 15.682 -11.381 1.00 50.25 104 ASP A CA 1
ATOM 843 C C . ASP A 1 104 ? 7.083 15.213 -10.788 1.00 50.25 104 ASP A C 1
ATOM 845 O O . ASP A 1 104 ? 6.539 14.200 -11.243 1.00 50.25 104 ASP A O 1
ATOM 849 N N . PRO A 1 105 ? 6.501 15.934 -9.806 1.00 44.59 105 PRO A N 1
ATOM 850 C CA . PRO A 1 105 ? 5.195 15.646 -9.199 1.00 44.59 105 PRO A CA 1
ATOM 851 C C . PRO A 1 105 ? 3.988 15.772 -10.151 1.00 44.59 105 PRO A C 1
ATOM 853 O O . PRO A 1 105 ? 2.845 15.726 -9.702 1.00 44.59 105 PRO A O 1
ATOM 856 N N . CYS A 1 106 ? 4.198 15.885 -11.464 1.00 44.38 106 CYS A N 1
ATOM 857 C CA . CYS A 1 106 ? 3.148 15.885 -12.485 1.00 44.38 106 CYS A CA 1
ATOM 858 C C . CYS A 1 106 ? 2.523 14.505 -12.782 1.00 44.38 106 CYS A C 1
ATOM 860 O O . CYS A 1 106 ? 1.868 14.344 -13.817 1.00 44.38 106 CYS A O 1
ATOM 862 N N . TRP A 1 107 ? 2.682 13.507 -11.900 1.00 57.56 107 TRP A N 1
ATOM 863 C CA . TRP A 1 107 ? 1.857 12.298 -11.951 1.00 57.56 107 TRP A CA 1
ATOM 864 C C . TRP A 1 107 ? 0.422 12.693 -11.631 1.00 57.56 107 TRP A C 1
ATOM 866 O O . TRP A 1 107 ? 0.001 12.697 -10.479 1.00 57.56 107 TRP A O 1
ATOM 876 N N . ASP A 1 108 ? -0.317 13.061 -12.678 1.00 63.84 108 ASP A N 1
ATOM 877 C CA . ASP A 1 108 ? -1.763 13.166 -12.622 1.00 63.84 108 ASP A CA 1
ATOM 878 C C . ASP A 1 108 ? -2.270 11.856 -11.993 1.00 63.84 108 ASP A C 1
ATOM 880 O O . ASP A 1 108 ? -2.035 10.778 -12.554 1.00 63.84 108 ASP A O 1
ATOM 884 N N . PRO A 1 109 ? -2.900 11.909 -10.805 1.00 61.31 109 PRO A N 1
ATOM 885 C CA . PRO A 1 109 ? -3.375 10.717 -10.114 1.00 61.31 109 PRO A CA 1
ATOM 886 C C . PRO A 1 109 ? -4.437 9.965 -10.931 1.00 61.31 109 PRO A C 1
ATOM 888 O O . PRO A 1 109 ? -4.751 8.818 -10.613 1.00 61.31 109 PRO A O 1
ATOM 891 N N . ALA A 1 110 ? -4.969 10.576 -11.997 1.00 65.19 110 ALA A N 1
ATOM 892 C CA . ALA A 1 110 ? -5.817 9.936 -12.991 1.00 65.19 110 ALA A CA 1
ATOM 893 C C . ALA A 1 110 ? -5.040 9.140 -14.059 1.00 65.19 110 ALA A C 1
ATOM 895 O O . ALA A 1 110 ? -5.657 8.541 -14.940 1.00 65.19 110 ALA A O 1
ATOM 896 N N . LEU A 1 111 ? -3.707 9.075 -14.014 1.00 74.81 111 LEU A N 1
ATOM 897 C CA . LEU A 1 111 ? -2.943 8.206 -14.905 1.00 74.81 111 LEU A CA 1
ATOM 898 C C . LEU A 1 111 ? -2.943 6.763 -14.379 1.00 74.81 111 LEU A C 1
ATOM 900 O O . LEU A 1 111 ? -2.609 6.523 -13.216 1.00 74.81 111 LEU A O 1
ATOM 904 N N . PRO A 1 112 ? -3.217 5.762 -15.237 1.00 78.44 112 PRO A N 1
ATOM 905 C CA . PRO A 1 112 ? -3.194 4.355 -14.839 1.00 78.44 112 PRO A CA 1
ATOM 906 C C . PRO A 1 112 ? -1.873 3.907 -14.195 1.00 78.44 112 PRO A C 1
ATOM 908 O O . PRO A 1 112 ? -1.881 3.096 -13.273 1.00 78.44 112 PRO A O 1
ATOM 911 N N . ALA A 1 113 ? -0.739 4.466 -14.636 1.00 74.25 113 ALA A N 1
ATOM 912 C CA . ALA A 1 113 ? 0.577 4.174 -14.069 1.00 74.25 113 ALA A CA 1
ATOM 913 C C . ALA A 1 113 ? 0.690 4.590 -12.589 1.00 74.25 113 ALA A C 1
ATOM 915 O O . ALA A 1 113 ? 1.223 3.825 -11.785 1.00 74.25 113 ALA A O 1
ATOM 916 N N . ALA A 1 114 ? 0.121 5.744 -12.215 1.00 77.25 114 ALA A N 1
ATOM 917 C CA . ALA A 1 114 ? 0.071 6.233 -10.833 1.00 77.25 114 ALA A CA 1
ATOM 918 C C . ALA A 1 114 ? -0.689 5.291 -9.919 1.00 77.25 114 ALA A C 1
ATOM 920 O O . ALA A 1 114 ? -0.224 4.965 -8.824 1.00 77.25 114 ALA A O 1
ATOM 921 N N . MET A 1 115 ? -1.823 4.792 -10.400 1.00 83.75 115 MET A N 1
ATOM 922 C CA . MET A 1 115 ? -2.624 3.830 -9.661 1.00 83.75 115 MET A CA 1
ATOM 923 C C . MET A 1 115 ? -1.923 2.474 -9.542 1.00 83.75 115 MET A C 1
ATOM 925 O O . MET A 1 115 ? -1.937 1.887 -8.465 1.00 83.75 115 MET A O 1
ATOM 929 N N . LEU A 1 116 ? -1.279 1.987 -10.607 1.00 83.94 116 LEU A N 1
ATOM 930 C CA . LEU A 1 116 ? -0.521 0.729 -10.588 1.00 83.94 116 LEU A CA 1
ATOM 931 C C . LEU A 1 116 ? 0.628 0.765 -9.581 1.00 83.94 116 LEU A C 1
ATOM 933 O O . LEU A 1 116 ? 0.760 -0.144 -8.763 1.00 83.94 116 LEU A O 1
ATOM 937 N N . TRP A 1 117 ? 1.430 1.829 -9.620 1.00 85.12 117 TRP A N 1
ATOM 938 C CA . TRP A 1 117 ? 2.520 2.030 -8.671 1.00 85.12 117 TRP A CA 1
ATOM 939 C C . TRP A 1 117 ? 1.991 2.104 -7.236 1.00 85.12 117 TRP A C 1
ATOM 941 O O . TRP A 1 117 ? 2.447 1.359 -6.369 1.00 85.12 117 TRP A O 1
ATOM 951 N N . SER A 1 118 ? 0.960 2.923 -7.013 1.00 87.38 118 SER A N 1
ATOM 952 C CA . SER A 1 118 ? 0.297 3.073 -5.716 1.00 87.38 118 SER A CA 1
ATOM 953 C C . SER A 1 118 ? -0.201 1.726 -5.183 1.00 87.38 118 SER A C 1
ATOM 955 O O . SER A 1 118 ? 0.048 1.379 -4.031 1.00 87.38 118 SER A O 1
ATOM 957 N N . HIS A 1 119 ? -0.845 0.924 -6.032 1.00 90.62 119 HIS A N 1
ATOM 958 C CA . HIS A 1 119 ? -1.328 -0.405 -5.678 1.00 90.62 119 HIS A CA 1
ATOM 959 C C . HIS A 1 119 ? -0.181 -1.349 -5.308 1.00 90.62 119 HIS A C 1
ATOM 961 O O . HIS A 1 119 ? -0.250 -2.026 -4.281 1.00 90.62 119 HIS A O 1
ATOM 967 N N . ALA A 1 120 ? 0.886 -1.385 -6.110 1.00 87.75 120 ALA A N 1
ATOM 968 C CA . ALA A 1 120 ? 2.051 -2.226 -5.849 1.00 87.75 120 ALA A CA 1
ATOM 969 C C . ALA A 1 120 ? 2.732 -1.860 -4.520 1.00 87.75 120 ALA A C 1
ATOM 971 O O . ALA A 1 120 ? 3.042 -2.739 -3.714 1.00 87.75 120 ALA A O 1
ATOM 972 N N . VAL A 1 121 ? 2.915 -0.564 -4.256 1.00 89.44 121 VAL A N 1
ATOM 973 C CA . VAL A 1 121 ? 3.515 -0.077 -3.010 1.00 89.44 121 VAL A CA 1
ATOM 974 C C . VAL A 1 121 ? 2.610 -0.363 -1.816 1.00 89.44 121 VAL A C 1
ATOM 976 O O . VAL A 1 121 ? 3.077 -0.940 -0.835 1.00 89.44 121 VAL A O 1
ATOM 979 N N . ALA A 1 122 ? 1.319 -0.032 -1.896 1.00 92.69 122 ALA A N 1
ATOM 980 C CA . ALA A 1 122 ? 0.371 -0.269 -0.811 1.00 92.69 122 ALA A CA 1
ATOM 981 C C . ALA A 1 122 ? 0.243 -1.762 -0.475 1.00 92.69 122 ALA A C 1
ATOM 983 O O . ALA A 1 122 ? 0.271 -2.126 0.699 1.00 92.69 122 ALA A O 1
ATOM 984 N N . SER A 1 123 ? 0.184 -2.632 -1.489 1.00 93.44 123 SER A N 1
ATOM 985 C CA . SER A 1 123 ? 0.111 -4.088 -1.302 1.00 93.44 123 SER A CA 1
ATOM 986 C C . SER A 1 123 ? 1.382 -4.658 -0.673 1.00 93.44 123 SER A C 1
ATOM 988 O O . SER A 1 123 ? 1.310 -5.575 0.140 1.00 93.44 123 SER A O 1
ATOM 990 N N . ARG A 1 124 ? 2.551 -4.095 -1.006 1.00 92.31 124 ARG A N 1
ATOM 991 C CA . ARG A 1 124 ? 3.831 -4.490 -0.407 1.00 92.31 124 ARG A CA 1
ATOM 992 C C . ARG A 1 124 ? 3.951 -4.047 1.052 1.00 92.31 124 ARG A C 1
ATOM 994 O O . ARG A 1 124 ? 4.450 -4.809 1.871 1.00 92.31 124 ARG A O 1
ATOM 1001 N N . LEU A 1 125 ? 3.542 -2.817 1.365 1.00 92.25 125 LEU A N 1
ATOM 1002 C CA . LEU A 1 125 ? 3.649 -2.256 2.716 1.00 92.25 125 LEU A CA 1
ATOM 1003 C C . LEU A 1 125 ? 2.578 -2.806 3.670 1.00 92.25 125 LEU A C 1
ATOM 1005 O O . LEU A 1 125 ? 2.846 -2.954 4.860 1.00 92.25 125 LEU A O 1
ATOM 1009 N N . TYR A 1 126 ? 1.385 -3.110 3.152 1.00 96.31 126 TYR A N 1
ATOM 1010 C CA . TYR A 1 126 ? 0.215 -3.529 3.931 1.00 96.31 126 TYR A CA 1
ATOM 1011 C C . TYR A 1 126 ? -0.426 -4.790 3.336 1.00 96.31 126 TYR A C 1
ATOM 1013 O O . TYR A 1 126 ? -1.534 -4.726 2.791 1.00 96.31 126 TYR A O 1
ATOM 1021 N N . PRO A 1 127 ? 0.253 -5.947 3.419 1.00 96.19 127 PRO A N 1
ATOM 1022 C CA . PRO A 1 127 ? -0.207 -7.184 2.791 1.00 96.19 127 PRO A CA 1
ATOM 1023 C C . PRO A 1 127 ? -1.509 -7.734 3.396 1.00 96.19 127 PRO A C 1
ATOM 1025 O O . PRO A 1 127 ? -2.182 -8.544 2.762 1.00 96.19 127 PRO A O 1
ATOM 1028 N N . SER A 1 128 ? -1.908 -7.308 4.602 1.00 95.81 128 SER A N 1
ATOM 1029 C CA . SER A 1 128 ? -3.196 -7.705 5.196 1.00 95.81 128 SER A CA 1
ATOM 1030 C C . SER A 1 128 ? -4.424 -6.994 4.608 1.00 95.81 128 SER A C 1
ATOM 1032 O O . SER A 1 128 ? -5.565 -7.337 4.954 1.00 95.81 128 SER A O 1
ATOM 1034 N N . VAL A 1 129 ? -4.223 -5.998 3.743 1.00 97.12 129 VAL A N 1
ATOM 1035 C CA . VAL A 1 129 ? -5.294 -5.192 3.152 1.00 97.12 129 VAL A CA 1
ATOM 1036 C C . VAL A 1 129 ? -5.569 -5.652 1.724 1.00 97.12 129 VAL A C 1
ATOM 1038 O O . VAL A 1 129 ? -4.665 -5.764 0.905 1.00 97.12 129 VAL A O 1
ATOM 1041 N N . ASN A 1 130 ? -6.847 -5.886 1.419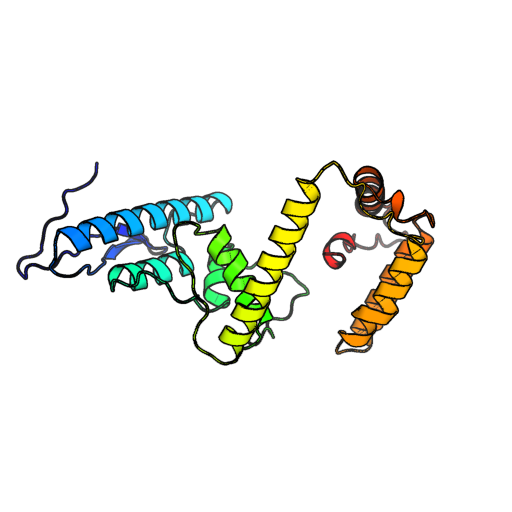 1.00 96.19 130 ASN A N 1
ATOM 1042 C CA . ASN A 1 130 ? -7.299 -6.196 0.066 1.00 96.19 130 ASN A CA 1
ATOM 1043 C C . ASN A 1 130 ? -7.557 -4.881 -0.681 1.00 96.19 130 ASN A C 1
ATOM 1045 O O . ASN A 1 130 ? -8.661 -4.335 -0.608 1.00 96.19 130 ASN A O 1
ATOM 1049 N N . TRP A 1 131 ? -6.511 -4.330 -1.294 1.00 95.38 131 TRP A N 1
ATOM 1050 C CA . TRP A 1 131 ? -6.582 -3.072 -2.030 1.00 95.38 131 TRP A CA 1
ATOM 1051 C C . TRP A 1 131 ? -7.327 -3.251 -3.351 1.00 95.38 131 TRP A C 1
ATOM 1053 O O . TRP A 1 131 ? -7.054 -4.180 -4.104 1.00 95.38 131 TRP A O 1
ATOM 1063 N N . VAL A 1 132 ? -8.238 -2.330 -3.658 1.00 94.56 132 VAL A N 1
ATOM 1064 C CA . VAL A 1 132 ? -8.930 -2.292 -4.951 1.00 94.56 132 VAL A CA 1
ATOM 1065 C C . VAL A 1 132 ? -8.751 -0.946 -5.631 1.00 94.56 132 VAL A C 1
ATOM 1067 O O . VAL A 1 132 ? -8.705 0.105 -4.984 1.00 94.56 132 VAL A O 1
ATOM 1070 N N . PHE A 1 133 ? -8.650 -0.976 -6.958 1.00 90.25 133 PHE A N 1
ATOM 1071 C CA . PHE A 1 133 ? -8.624 0.241 -7.758 1.00 90.25 133 PHE A CA 1
ATOM 1072 C C . PHE A 1 133 ? -9.967 0.976 -7.644 1.00 90.25 133 PHE A C 1
ATOM 1074 O O . PHE A 1 133 ? -11.017 0.331 -7.605 1.00 90.25 133 PHE A O 1
ATOM 1081 N N . PRO A 1 134 ? -9.965 2.318 -7.601 1.00 86.81 134 PRO A N 1
ATOM 1082 C CA . PRO A 1 134 ? -11.204 3.085 -7.611 1.00 86.81 134 PRO A CA 1
ATOM 1083 C C . PRO A 1 134 ? -11.951 2.871 -8.934 1.00 86.81 134 PRO A C 1
ATOM 1085 O O . PRO A 1 134 ? -11.318 2.800 -9.990 1.00 86.81 134 PRO A O 1
ATOM 1088 N N . ASP A 1 135 ? -13.287 2.834 -8.905 1.00 87.88 135 ASP A N 1
ATOM 1089 C CA . ASP A 1 135 ? -14.117 2.659 -10.110 1.00 87.88 135 ASP A CA 1
ATOM 1090 C C . ASP A 1 135 ? -14.185 3.942 -10.961 1.00 87.88 135 ASP A C 1
ATOM 1092 O O . ASP A 1 135 ? -15.194 4.634 -11.083 1.00 87.88 135 ASP A O 1
ATOM 1096 N N . THR A 1 136 ? -13.045 4.286 -11.543 1.00 84.81 136 THR A N 1
ATOM 1097 C CA . THR A 1 136 ? -12.847 5.409 -12.459 1.00 84.81 136 THR A CA 1
ATOM 1098 C C . THR A 1 136 ? -12.361 4.872 -13.801 1.00 84.81 136 THR A C 1
ATOM 1100 O O . THR A 1 136 ? -11.883 3.741 -13.887 1.00 84.81 136 THR A O 1
ATOM 1103 N N . ALA A 1 137 ? -12.444 5.666 -14.874 1.00 80.12 137 ALA A N 1
ATOM 1104 C CA . ALA A 1 137 ? -11.894 5.251 -16.170 1.00 80.12 137 ALA A CA 1
ATOM 1105 C C . ALA A 1 137 ? -10.406 4.865 -16.053 1.00 80.12 137 ALA A C 1
ATOM 1107 O O . ALA A 1 137 ? -10.001 3.805 -16.527 1.00 80.12 137 ALA A O 1
ATOM 1108 N N . ALA A 1 138 ? -9.634 5.681 -15.334 1.00 76.00 138 ALA A N 1
ATOM 1109 C CA . ALA A 1 138 ? -8.240 5.424 -14.997 1.00 76.00 138 ALA A CA 1
ATOM 1110 C C . ALA A 1 138 ? -8.048 4.126 -14.201 1.00 76.00 138 ALA A C 1
ATOM 1112 O O . ALA A 1 138 ? -7.217 3.297 -14.567 1.00 76.00 138 ALA A O 1
ATOM 1113 N N . GLY A 1 139 ? -8.855 3.920 -13.156 1.00 77.44 139 GLY A N 1
ATOM 1114 C CA . GLY A 1 139 ? -8.789 2.731 -12.309 1.00 77.44 139 GLY A CA 1
ATOM 1115 C C . GLY A 1 139 ? -9.138 1.447 -13.050 1.00 77.44 139 GLY A C 1
ATOM 1116 O O . GLY A 1 139 ? -8.458 0.442 -12.872 1.00 77.44 139 GLY A O 1
ATOM 1117 N N . ARG A 1 140 ? -10.110 1.482 -13.970 1.00 83.94 140 ARG A N 1
ATOM 1118 C CA . ARG A 1 140 ? -10.431 0.336 -14.836 1.00 83.94 140 ARG A CA 1
ATOM 1119 C C . ARG A 1 140 ? -9.295 -0.002 -15.801 1.00 83.94 140 ARG A C 1
ATOM 1121 O O . ARG A 1 140 ? -9.038 -1.181 -16.035 1.00 83.94 140 ARG A O 1
ATOM 1128 N N . VAL A 1 141 ? -8.605 1.002 -16.352 1.00 82.31 141 VAL A N 1
ATOM 1129 C CA . VAL A 1 141 ? -7.411 0.771 -17.186 1.00 82.31 141 VAL A CA 1
ATOM 1130 C C . VAL A 1 141 ? -6.272 0.203 -16.340 1.00 82.31 141 VAL A C 1
ATOM 1132 O O . VAL A 1 141 ? -5.674 -0.790 -16.737 1.00 82.31 141 VAL A O 1
ATOM 1135 N N . ALA A 1 142 ? -6.012 0.771 -15.160 1.00 80.00 142 ALA A N 1
ATOM 1136 C CA . ALA A 1 142 ? -4.990 0.274 -14.242 1.00 80.00 142 ALA A CA 1
ATOM 1137 C C . ALA A 1 142 ? -5.257 -1.178 -13.823 1.00 80.00 142 ALA A C 1
ATOM 1139 O O . ALA A 1 142 ? -4.351 -1.999 -13.892 1.00 80.00 142 ALA A O 1
ATOM 1140 N N . PHE A 1 143 ? -6.504 -1.514 -13.483 1.00 82.25 143 PHE A N 1
ATOM 1141 C CA . PHE A 1 143 ? -6.909 -2.877 -13.151 1.00 82.25 143 PHE A CA 1
ATOM 1142 C C . PHE A 1 143 ? -6.627 -3.854 -14.299 1.00 82.25 143 PHE A C 1
ATOM 1144 O O . PHE A 1 143 ? -5.950 -4.852 -14.084 1.00 82.25 143 PHE A O 1
ATOM 1151 N N . LYS A 1 144 ? -7.060 -3.540 -15.531 1.00 85.06 144 LYS A N 1
ATOM 1152 C CA . LYS A 1 144 ? -6.788 -4.386 -16.711 1.00 85.06 144 LYS A CA 1
ATOM 1153 C C . LYS A 1 144 ? -5.293 -4.576 -16.962 1.00 85.06 144 LYS A C 1
ATOM 1155 O O . LYS A 1 144 ? -4.859 -5.673 -17.297 1.00 85.06 144 LYS A O 1
ATOM 1160 N N . THR A 1 145 ? -4.504 -3.515 -16.806 1.00 82.50 145 THR A N 1
ATOM 1161 C CA . THR A 1 145 ? -3.049 -3.592 -16.958 1.00 82.50 145 THR A CA 1
ATOM 1162 C C . THR A 1 145 ? -2.417 -4.444 -15.857 1.00 82.50 145 THR A C 1
ATOM 1164 O O . THR A 1 145 ? -1.537 -5.245 -16.154 1.00 82.50 145 THR A O 1
ATOM 1167 N N . ALA A 1 146 ? -2.862 -4.304 -14.604 1.00 79.75 146 ALA A N 1
ATOM 1168 C CA . ALA A 1 146 ? -2.385 -5.121 -13.489 1.00 79.75 146 ALA A CA 1
ATOM 1169 C C . ALA A 1 146 ? -2.676 -6.604 -13.737 1.00 79.75 146 ALA A C 1
ATOM 1171 O O . ALA A 1 146 ? -1.774 -7.427 -13.626 1.00 79.75 146 ALA A O 1
ATOM 1172 N N . ASP A 1 147 ? -3.909 -6.918 -14.129 1.00 81.38 147 ASP A N 1
ATOM 1173 C CA . ASP A 1 147 ? -4.366 -8.273 -14.432 1.00 81.38 147 ASP A CA 1
ATOM 1174 C C . ASP A 1 147 ? -3.515 -8.912 -15.542 1.00 81.38 147 ASP A C 1
ATOM 1176 O O . ASP A 1 147 ? -2.919 -9.970 -15.347 1.00 81.38 147 ASP A O 1
ATOM 1180 N N . ALA A 1 148 ? -3.302 -8.192 -16.650 1.00 81.25 148 ALA A N 1
ATOM 1181 C CA . ALA A 1 148 ? -2.433 -8.644 -17.736 1.00 81.25 148 ALA A CA 1
ATOM 1182 C C . ALA A 1 148 ? -0.973 -8.868 -17.292 1.00 81.25 148 ALA A C 1
ATOM 1184 O O . ALA A 1 148 ? -0.324 -9.820 -17.734 1.00 81.25 148 ALA A O 1
ATOM 1185 N N . LEU A 1 149 ? -0.438 -8.009 -16.415 1.00 76.75 149 LEU A N 1
ATOM 1186 C CA . LEU A 1 149 ? 0.910 -8.168 -15.862 1.00 76.75 149 LEU A CA 1
ATOM 1187 C C . LEU A 1 149 ? 1.007 -9.384 -14.935 1.00 76.75 149 LEU A C 1
ATOM 1189 O O . LEU A 1 149 ? 1.994 -10.117 -15.013 1.00 76.75 149 LEU A O 1
ATOM 1193 N N . PHE A 1 150 ? -0.001 -9.626 -14.093 1.00 74.56 150 PHE A N 1
ATOM 1194 C CA . PHE A 1 150 ? -0.053 -10.802 -13.225 1.00 74.56 150 PHE A CA 1
ATOM 1195 C C . PHE A 1 150 ? -0.175 -12.091 -14.034 1.00 74.56 150 PHE A C 1
ATOM 1197 O O . PHE A 1 150 ? 0.571 -13.034 -13.774 1.00 74.56 150 PHE A O 1
ATOM 1204 N N . GLU A 1 151 ? -1.024 -12.124 -15.061 1.00 78.94 151 GLU A N 1
ATOM 1205 C CA . GLU A 1 151 ? -1.104 -13.263 -15.976 1.00 78.94 151 GLU A CA 1
ATOM 1206 C C . GLU A 1 151 ? 0.229 -13.517 -16.690 1.00 78.94 151 GLU A C 1
ATOM 1208 O O . GLU A 1 151 ? 0.678 -14.661 -16.788 1.00 78.94 151 GLU A O 1
ATOM 1213 N N . ALA A 1 152 ? 0.890 -12.463 -17.179 1.00 75.50 152 ALA A N 1
ATOM 1214 C CA . ALA A 1 152 ? 2.192 -12.583 -17.827 1.00 75.50 152 ALA A CA 1
ATOM 1215 C C . ALA A 1 152 ? 3.269 -13.092 -16.854 1.00 75.50 152 ALA A C 1
ATOM 1217 O O . ALA A 1 152 ? 4.080 -13.943 -17.224 1.00 75.50 152 ALA A O 1
ATOM 1218 N N . ALA A 1 153 ? 3.267 -12.612 -15.608 1.00 73.44 153 ALA A N 1
ATOM 1219 C CA . ALA A 1 153 ? 4.174 -13.073 -14.562 1.00 73.44 153 ALA A CA 1
ATOM 1220 C C . ALA A 1 153 ? 3.912 -14.540 -14.187 1.00 73.44 153 ALA A C 1
ATOM 1222 O O . ALA A 1 153 ? 4.860 -15.319 -14.115 1.00 73.44 153 ALA A O 1
ATOM 1223 N N . ALA A 1 154 ? 2.648 -14.943 -14.037 1.00 75.81 154 ALA A N 1
ATOM 1224 C CA . ALA A 1 154 ? 2.264 -16.325 -13.766 1.00 75.81 154 ALA A CA 1
ATOM 1225 C C . ALA A 1 154 ? 2.664 -17.259 -14.917 1.00 75.81 154 ALA A C 1
ATOM 1227 O O . ALA A 1 154 ? 3.234 -18.320 -14.672 1.00 75.81 154 ALA A O 1
ATOM 1228 N N . LYS A 1 155 ? 2.457 -16.844 -16.176 1.00 76.44 155 LYS A N 1
ATOM 1229 C CA . LYS A 1 155 ? 2.927 -17.578 -17.364 1.00 76.44 155 LYS A CA 1
ATOM 1230 C C . LYS A 1 155 ? 4.447 -17.727 -17.372 1.00 76.44 155 LYS A C 1
ATOM 1232 O O . LYS A 1 155 ? 4.941 -18.821 -17.625 1.00 76.44 155 LYS A O 1
ATOM 1237 N N . ARG A 1 156 ? 5.193 -16.663 -17.051 1.00 71.00 156 ARG A N 1
ATOM 1238 C CA . ARG A 1 156 ? 6.660 -16.719 -16.925 1.00 71.00 156 ARG A CA 1
ATOM 1239 C C . ARG A 1 156 ? 7.095 -17.656 -15.806 1.00 71.00 156 ARG A C 1
ATOM 1241 O O . ARG A 1 156 ? 7.977 -18.473 -16.025 1.00 71.00 156 ARG A O 1
ATOM 1248 N N . GLN A 1 157 ? 6.476 -17.578 -14.634 1.00 68.62 157 GLN A N 1
ATOM 1249 C CA . GLN A 1 157 ? 6.815 -18.446 -13.509 1.00 68.62 157 GLN A CA 1
ATOM 1250 C C . GLN A 1 157 ? 6.473 -19.911 -13.804 1.00 68.62 157 GLN A C 1
ATOM 1252 O O . GLN A 1 157 ? 7.266 -20.793 -13.496 1.00 68.62 157 GLN A O 1
ATOM 1257 N N . ALA A 1 158 ? 5.345 -20.177 -14.465 1.00 70.25 158 ALA A N 1
ATOM 1258 C CA . ALA A 1 158 ? 4.988 -21.508 -14.941 1.00 70.25 158 ALA A CA 1
ATOM 1259 C C . ALA A 1 158 ? 5.980 -22.025 -15.995 1.00 70.25 158 ALA A C 1
ATOM 1261 O O . ALA A 1 158 ? 6.363 -23.189 -15.941 1.00 70.25 158 ALA A O 1
ATOM 1262 N N . ALA A 1 159 ? 6.453 -21.167 -16.904 1.00 65.06 159 ALA A N 1
ATOM 1263 C CA . ALA A 1 159 ? 7.506 -21.516 -17.857 1.00 65.06 159 ALA A CA 1
ATOM 1264 C C . ALA A 1 159 ? 8.842 -21.818 -17.153 1.00 65.06 159 ALA A C 1
ATOM 1266 O O . ALA A 1 159 ? 9.507 -22.783 -17.507 1.00 65.06 159 ALA A O 1
ATOM 1267 N N . VAL A 1 160 ? 9.194 -21.055 -16.112 1.00 62.16 160 VAL A N 1
ATOM 1268 C CA . VAL A 1 160 ? 10.384 -21.301 -15.279 1.00 62.16 160 VAL A CA 1
ATOM 1269 C C . VAL A 1 160 ? 10.262 -22.597 -14.477 1.00 62.16 160 VAL A C 1
ATOM 1271 O O . VAL A 1 160 ? 11.265 -23.263 -14.279 1.00 62.16 160 VAL A O 1
ATOM 1274 N N . LEU A 1 161 ? 9.067 -22.982 -14.023 1.00 61.06 161 LEU A N 1
ATOM 1275 C CA . LEU A 1 161 ? 8.838 -24.257 -13.326 1.00 61.06 161 LEU A CA 1
ATOM 1276 C C . LEU A 1 161 ? 8.739 -25.453 -14.290 1.00 61.06 161 LEU A C 1
ATOM 1278 O O . LEU A 1 161 ? 8.911 -26.596 -13.871 1.00 61.06 161 LEU A O 1
ATOM 1282 N N . ASN A 1 162 ? 8.521 -25.205 -15.582 1.00 57.31 162 ASN A N 1
ATOM 1283 C CA . ASN A 1 162 ? 8.537 -26.206 -16.644 1.00 57.31 162 ASN A CA 1
ATOM 1284 C C . ASN A 1 162 ? 9.970 -26.397 -17.196 1.00 57.31 162 ASN A C 1
ATOM 1286 O O . ASN A 1 162 ? 10.237 -26.176 -18.375 1.00 57.31 162 ASN A O 1
ATOM 1290 N N . ILE A 1 163 ? 10.909 -26.805 -16.327 1.00 48.38 163 ILE A N 1
ATOM 1291 C CA . ILE A 1 163 ? 12.365 -26.955 -16.589 1.00 48.38 163 ILE A CA 1
ATOM 1292 C C . ILE A 1 163 ? 12.692 -28.174 -17.485 1.00 48.38 163 ILE A C 1
ATOM 1294 O O . ILE A 1 163 ? 13.722 -28.816 -17.337 1.00 48.38 163 ILE A O 1
ATOM 1298 N N . ASN A 1 164 ? 11.834 -28.522 -18.444 1.00 54.22 164 ASN A N 1
ATOM 1299 C CA . ASN A 1 164 ? 12.160 -29.510 -19.484 1.00 54.22 164 ASN A CA 1
ATOM 1300 C C . ASN A 1 164 ? 12.122 -28.919 -20.897 1.00 54.22 164 ASN A C 1
ATOM 1302 O O . ASN A 1 164 ? 12.263 -29.644 -21.878 1.00 54.22 164 ASN A O 1
ATOM 1306 N N . SER A 1 165 ? 11.953 -27.607 -21.030 1.00 48.22 165 SER A N 1
ATOM 1307 C CA . SER A 1 165 ? 12.166 -26.917 -22.298 1.00 48.22 165 SER A CA 1
ATOM 1308 C C . SER A 1 165 ? 13.174 -25.798 -22.067 1.00 48.22 165 SER A C 1
ATOM 1310 O O . SER A 1 165 ? 12.896 -24.905 -21.263 1.00 48.22 165 SER A O 1
ATOM 1312 N N . PRO A 1 166 ? 14.356 -25.844 -22.713 1.00 51.78 166 PRO A N 1
ATOM 1313 C CA . PRO A 1 166 ? 15.254 -24.706 -22.695 1.00 51.78 166 PRO A CA 1
ATOM 1314 C C . PRO A 1 166 ? 14.467 -23.495 -23.210 1.00 51.78 166 PRO A C 1
ATOM 1316 O O . PRO A 1 166 ? 13.784 -23.633 -24.231 1.00 51.78 166 PRO A O 1
ATOM 1319 N N . PRO A 1 167 ? 14.510 -22.336 -22.526 1.00 59.12 167 PRO A N 1
ATOM 1320 C CA . PRO A 1 167 ? 13.972 -21.117 -23.107 1.00 59.12 167 PRO A CA 1
ATOM 1321 C C . PRO A 1 167 ? 14.597 -20.953 -24.491 1.00 59.12 167 PRO A C 1
ATOM 1323 O O . PRO A 1 167 ? 15.796 -21.204 -24.653 1.00 59.12 167 PRO A O 1
ATOM 1326 N N . GLU A 1 168 ? 13.785 -20.596 -25.488 1.00 63.75 168 GLU A N 1
ATOM 1327 C CA . GLU A 1 168 ? 14.308 -20.309 -26.820 1.00 63.75 168 GLU A CA 1
ATOM 1328 C C . GLU A 1 168 ? 15.494 -19.348 -26.664 1.00 63.75 168 GLU A C 1
ATOM 1330 O O . GLU A 1 168 ? 15.375 -18.346 -25.946 1.00 63.75 168 GLU A O 1
ATOM 1335 N N . PRO A 1 169 ? 16.665 -19.681 -27.231 1.00 65.94 169 PRO A N 1
ATOM 1336 C CA . PRO A 1 169 ? 17.858 -18.884 -27.023 1.00 65.94 169 PRO A CA 1
ATOM 1337 C C . PRO A 1 169 ? 17.569 -17.470 -27.510 1.00 65.94 169 PRO A C 1
ATOM 1339 O O . PRO A 1 169 ? 17.219 -17.271 -28.671 1.00 65.94 169 PRO A O 1
ATOM 1342 N N . ILE A 1 170 ? 17.696 -16.492 -26.612 1.00 74.25 170 ILE A N 1
ATOM 1343 C CA . ILE A 1 170 ? 17.528 -15.083 -26.963 1.00 74.25 170 ILE A CA 1
ATOM 1344 C C . ILE A 1 170 ? 18.576 -14.767 -28.032 1.00 74.25 170 ILE A C 1
ATOM 1346 O O . ILE A 1 170 ? 19.781 -14.777 -27.769 1.00 74.25 170 ILE A O 1
ATOM 1350 N N . THR A 1 171 ? 18.109 -14.547 -29.257 1.00 84.94 171 THR A N 1
ATOM 1351 C CA . THR A 1 171 ? 18.962 -14.279 -30.413 1.00 84.94 171 THR A CA 1
ATOM 1352 C C . THR A 1 171 ? 19.391 -12.818 -30.445 1.00 84.94 171 THR A C 1
ATOM 1354 O O . THR A 1 171 ? 18.633 -11.940 -30.037 1.00 84.94 171 THR A O 1
ATOM 1357 N N . GLY A 1 172 ? 20.572 -12.554 -31.004 1.00 91.00 172 GLY A N 1
ATOM 1358 C CA . GLY A 1 172 ? 21.104 -11.202 -31.190 1.00 91.00 172 GLY A CA 1
ATOM 1359 C C . GLY A 1 172 ? 22.154 -10.815 -30.152 1.00 91.00 172 GLY A C 1
ATOM 1360 O O . GLY A 1 172 ? 22.526 -11.606 -29.274 1.00 91.00 172 GLY A O 1
ATOM 1361 N N . LYS A 1 173 ? 22.670 -9.596 -30.287 1.00 95.38 173 LYS A N 1
ATOM 1362 C CA . LYS A 1 173 ? 23.724 -9.057 -29.420 1.00 95.38 173 LYS A CA 1
ATOM 1363 C C . LYS A 1 173 ? 23.236 -7.924 -28.524 1.00 95.38 173 LYS A C 1
ATOM 1365 O O . LYS A 1 173 ? 22.192 -7.319 -28.764 1.00 95.38 173 LYS A O 1
ATOM 1370 N N . LEU A 1 174 ? 24.005 -7.638 -27.475 1.00 93.62 174 LEU A N 1
ATOM 1371 C CA . LEU A 1 174 ? 23.695 -6.588 -26.509 1.00 93.62 174 LEU A CA 1
ATOM 1372 C C . LEU A 1 174 ? 23.475 -5.232 -27.190 1.00 93.62 174 LEU A C 1
ATOM 1374 O O . LEU A 1 174 ? 22.509 -4.543 -26.868 1.00 93.62 174 LEU A O 1
ATOM 1378 N N . HIS A 1 175 ? 24.345 -4.836 -28.123 1.00 96.12 175 HIS A N 1
ATOM 1379 C CA . HIS A 1 175 ? 24.231 -3.524 -28.764 1.00 96.12 175 HIS A CA 1
ATOM 1380 C C . HIS A 1 175 ? 23.003 -3.447 -29.670 1.00 96.12 175 HIS A C 1
ATOM 1382 O O . HIS A 1 175 ? 22.294 -2.447 -29.630 1.00 96.12 175 HIS A O 1
ATOM 1388 N N . GLU A 1 176 ? 22.686 -4.525 -30.390 1.00 94.00 176 GLU A N 1
ATOM 1389 C CA . GLU A 1 176 ? 21.471 -4.620 -31.211 1.00 94.00 176 GLU A CA 1
ATOM 1390 C C . GLU A 1 176 ? 20.200 -4.488 -30.358 1.00 94.00 176 GLU A C 1
ATOM 1392 O O . GLU A 1 176 ? 19.264 -3.785 -30.738 1.00 94.00 176 GLU A O 1
ATOM 1397 N N . ALA A 1 177 ? 20.171 -5.104 -29.170 1.00 92.50 177 ALA A N 1
ATOM 1398 C CA . ALA A 1 177 ? 19.061 -4.935 -28.232 1.00 92.50 177 ALA A CA 1
ATOM 1399 C C . ALA A 1 177 ? 18.952 -3.504 -27.694 1.00 92.50 177 ALA A C 1
ATOM 1401 O O . ALA A 1 177 ? 17.842 -2.996 -27.539 1.00 92.50 177 ALA A O 1
ATOM 1402 N N . LEU A 1 178 ? 20.078 -2.844 -27.413 1.00 92.38 178 LEU A N 1
ATOM 1403 C CA . LEU A 1 178 ? 20.091 -1.449 -26.965 1.00 92.38 178 LEU A CA 1
ATOM 1404 C C . LEU A 1 178 ? 19.599 -0.495 -28.060 1.00 92.38 178 LEU A C 1
ATOM 1406 O O . LEU A 1 178 ? 18.841 0.432 -27.764 1.00 92.38 178 LEU A O 1
ATOM 1410 N N . ASP A 1 179 ? 19.973 -0.751 -29.312 1.00 92.19 179 ASP A N 1
ATOM 1411 C CA . ASP A 1 179 ? 19.494 0.002 -30.472 1.00 92.19 179 ASP A CA 1
ATOM 1412 C C . ASP A 1 179 ? 17.991 -0.231 -30.690 1.00 92.19 179 ASP A C 1
ATOM 1414 O O . ASP A 1 179 ? 17.229 0.723 -30.849 1.00 92.19 179 ASP A O 1
ATOM 1418 N N . GLY A 1 180 ? 17.527 -1.480 -30.579 1.00 87.88 180 GLY A N 1
ATOM 1419 C CA . GLY A 1 180 ? 16.102 -1.814 -30.617 1.00 87.88 180 GLY A CA 1
ATOM 1420 C C . GLY A 1 180 ? 15.302 -1.161 -29.484 1.00 87.88 180 GLY A C 1
ATOM 1421 O O . GLY A 1 180 ? 14.204 -0.652 -29.710 1.00 87.88 180 GLY A O 1
ATOM 1422 N N . TYR A 1 181 ? 15.859 -1.108 -28.272 1.00 85.06 181 TYR A N 1
ATOM 1423 C CA . TYR A 1 181 ? 15.263 -0.415 -27.127 1.00 85.06 181 TYR A CA 1
ATOM 1424 C C . TYR A 1 181 ? 15.161 1.098 -27.362 1.00 85.06 181 TYR A C 1
ATOM 1426 O O . TYR A 1 181 ? 14.127 1.713 -27.078 1.00 85.06 181 TYR A O 1
ATOM 1434 N N . TRP A 1 182 ? 16.208 1.706 -27.921 1.00 86.81 182 TRP A N 1
ATOM 1435 C CA . TRP A 1 182 ? 16.209 3.118 -28.289 1.00 86.81 182 TRP A CA 1
ATOM 1436 C C . TRP A 1 182 ? 15.126 3.439 -29.326 1.00 86.81 182 TRP A C 1
ATOM 1438 O O . TRP A 1 182 ? 14.286 4.315 -29.091 1.00 86.81 182 TRP A O 1
ATOM 1448 N N . GLU A 1 183 ? 15.126 2.709 -30.443 1.00 85.44 183 GLU A N 1
ATOM 1449 C CA . GLU A 1 183 ? 14.228 2.938 -31.575 1.00 85.44 183 GLU A CA 1
ATOM 1450 C C . GLU A 1 183 ? 12.767 2.602 -31.241 1.00 85.44 183 GLU A C 1
ATOM 1452 O O . GLU A 1 183 ? 11.866 3.375 -31.568 1.00 85.44 183 GLU A O 1
ATOM 1457 N N . GLY A 1 184 ? 12.519 1.481 -30.558 1.00 75.94 184 GLY A N 1
ATOM 1458 C CA . GLY A 1 184 ? 11.168 0.974 -30.307 1.00 75.94 184 GLY A CA 1
ATOM 1459 C C . GLY A 1 184 ? 10.480 1.559 -29.073 1.00 75.94 184 GLY A C 1
ATOM 1460 O O . GLY A 1 184 ? 9.263 1.757 -29.082 1.00 75.94 184 GLY A O 1
ATOM 1461 N N . TYR A 1 185 ? 11.234 1.852 -28.011 1.00 71.50 185 TYR A N 1
ATOM 1462 C CA . TYR A 1 185 ? 10.660 2.203 -26.707 1.00 71.50 185 TYR A CA 1
ATOM 1463 C C . TYR A 1 185 ? 10.972 3.640 -26.282 1.00 71.50 185 TYR A C 1
ATOM 1465 O O . TYR A 1 185 ? 10.083 4.383 -25.869 1.00 71.50 185 TYR A O 1
ATOM 1473 N N . ILE A 1 186 ? 12.225 4.083 -26.397 1.00 75.25 186 ILE A N 1
ATOM 1474 C CA . ILE A 1 186 ? 12.603 5.412 -25.897 1.00 75.25 186 ILE A CA 1
ATOM 1475 C C . ILE A 1 186 ? 12.126 6.535 -26.821 1.00 75.25 186 ILE A C 1
ATOM 1477 O O . ILE A 1 186 ? 11.568 7.518 -26.322 1.00 75.25 186 ILE A O 1
ATOM 1481 N N . LYS A 1 187 ? 12.295 6.399 -28.144 1.00 75.50 187 LYS A N 1
ATOM 1482 C CA . LYS A 1 187 ? 11.811 7.401 -29.112 1.00 75.50 187 LYS A CA 1
ATOM 1483 C C . LYS A 1 187 ? 10.299 7.601 -29.061 1.00 75.50 187 LYS A C 1
ATOM 1485 O O . LYS A 1 187 ? 9.830 8.711 -29.287 1.00 75.50 187 LYS A O 1
ATOM 1490 N N . THR A 1 188 ? 9.551 6.545 -28.759 1.00 73.25 188 THR A N 1
ATOM 1491 C CA . THR A 1 188 ? 8.083 6.558 -28.758 1.00 73.25 188 THR A CA 1
ATOM 1492 C C . THR A 1 188 ? 7.494 7.111 -27.458 1.00 73.25 188 THR A C 1
ATOM 1494 O O . THR A 1 188 ? 6.404 7.679 -27.479 1.00 73.25 188 THR A O 1
ATOM 1497 N N . LEU A 1 189 ? 8.207 6.996 -26.330 1.00 66.31 189 LEU A N 1
ATOM 1498 C CA . LEU A 1 189 ? 7.709 7.404 -25.008 1.00 66.31 189 LEU A CA 1
ATOM 1499 C C . LEU A 1 189 ? 8.171 8.782 -24.534 1.00 66.31 189 LEU A C 1
ATOM 1501 O O . LEU A 1 189 ? 7.536 9.377 -23.658 1.00 66.31 189 LEU A O 1
ATOM 1505 N N . ALA A 1 190 ? 9.291 9.290 -25.038 1.00 63.25 190 ALA A N 1
ATOM 1506 C CA . ALA A 1 190 ? 9.842 10.533 -24.524 1.00 63.25 190 ALA A CA 1
ATOM 1507 C C . ALA A 1 190 ? 9.057 11.756 -25.023 1.00 63.25 190 ALA A C 1
ATOM 1509 O O . ALA A 1 190 ? 8.865 11.965 -26.218 1.00 63.25 190 ALA A O 1
ATOM 1510 N N . ARG A 1 191 ? 8.636 12.603 -24.079 1.00 61.66 191 ARG A N 1
ATOM 1511 C CA . ARG A 1 191 ? 7.812 13.794 -24.345 1.00 61.66 191 ARG A CA 1
ATOM 1512 C C . ARG A 1 191 ? 8.623 15.053 -24.658 1.00 61.66 191 ARG A C 1
ATOM 1514 O O . ARG A 1 191 ? 8.043 16.041 -25.094 1.00 61.66 191 ARG A O 1
ATOM 1521 N N . SER A 1 192 ? 9.940 15.044 -24.419 1.00 70.25 192 SER A N 1
ATOM 1522 C CA . SER A 1 192 ? 10.800 16.210 -24.644 1.00 70.25 192 SER A CA 1
ATOM 1523 C C . SER A 1 192 ? 12.104 15.864 -25.381 1.00 70.25 192 SER A C 1
ATOM 1525 O O . SER A 1 192 ? 12.719 14.831 -25.103 1.00 70.25 192 SER A O 1
ATOM 1527 N N . PRO A 1 193 ? 12.598 16.748 -26.270 1.00 70.25 193 PRO A N 1
ATOM 1528 C CA . PRO A 1 193 ? 13.860 16.535 -26.990 1.00 70.25 193 PRO A CA 1
ATOM 1529 C C . PRO A 1 193 ? 15.084 16.400 -26.071 1.00 70.25 193 PRO A C 1
ATOM 1531 O O . PRO A 1 193 ? 16.029 15.674 -26.375 1.00 70.25 193 PRO A O 1
ATOM 1534 N N . GLN A 1 194 ? 15.068 17.081 -24.922 1.00 70.12 194 GLN A N 1
ATOM 1535 C CA . GLN A 1 194 ? 16.186 17.081 -23.980 1.00 70.12 194 GLN A CA 1
ATOM 1536 C C . GLN A 1 194 ? 16.340 15.730 -23.263 1.00 70.12 194 GLN A C 1
ATOM 1538 O O . GLN A 1 194 ? 17.458 15.232 -23.123 1.00 70.12 194 GLN A O 1
ATOM 1543 N N . THR A 1 195 ? 15.226 15.101 -22.870 1.00 72.06 195 THR A N 1
ATOM 1544 C CA . THR A 1 195 ? 15.239 13.766 -22.245 1.00 72.06 195 THR A CA 1
ATOM 1545 C C . THR A 1 195 ? 15.628 12.675 -23.244 1.00 72.06 195 THR A C 1
ATOM 1547 O O . THR A 1 195 ? 16.366 11.757 -22.888 1.00 72.06 195 THR A O 1
ATOM 1550 N N . LEU A 1 196 ? 15.229 12.815 -24.514 1.00 77.81 196 LEU A N 1
ATOM 1551 C CA . LEU A 1 196 ? 15.679 11.950 -25.610 1.00 77.81 196 LEU A CA 1
ATOM 1552 C C . LEU A 1 196 ? 17.198 11.983 -25.779 1.00 77.81 196 LEU A C 1
ATOM 1554 O O . LEU A 1 196 ? 17.841 10.935 -25.777 1.00 77.81 196 LEU A O 1
ATOM 1558 N N . HIS A 1 197 ? 17.781 13.179 -25.885 1.00 76.88 197 HIS A N 1
ATOM 1559 C CA . HIS A 1 197 ? 19.218 13.325 -26.104 1.00 76.88 197 HIS A CA 1
ATOM 1560 C C . HIS A 1 197 ? 20.047 12.739 -24.952 1.00 76.88 197 HIS A C 1
ATOM 1562 O O . HIS A 1 197 ? 21.047 12.053 -25.184 1.00 76.88 197 HIS A O 1
ATOM 1568 N N . GLN A 1 198 ? 19.614 12.958 -23.707 1.00 76.50 198 GLN A N 1
ATOM 1569 C CA . GLN A 1 198 ? 20.270 12.387 -22.530 1.00 76.50 198 GLN A CA 1
ATOM 1570 C C . GLN A 1 198 ? 20.237 10.854 -22.548 1.00 76.50 198 GLN A C 1
ATOM 1572 O O . GLN A 1 198 ? 21.281 10.226 -22.365 1.00 76.50 198 GLN A O 1
ATOM 1577 N N . ARG A 1 199 ? 19.072 10.254 -22.824 1.00 78.50 199 ARG A N 1
ATOM 1578 C CA . ARG A 1 199 ? 18.905 8.792 -22.879 1.00 78.50 199 ARG A CA 1
ATOM 1579 C C . ARG A 1 199 ? 19.703 8.162 -24.018 1.00 78.50 199 ARG A C 1
ATOM 1581 O O . ARG A 1 199 ? 20.398 7.178 -23.784 1.00 78.50 199 ARG A O 1
ATOM 1588 N N . HIS A 1 200 ? 19.700 8.775 -25.202 1.00 85.38 200 HIS A N 1
ATOM 1589 C CA . HIS A 1 200 ? 20.547 8.346 -26.318 1.00 85.38 200 HIS A CA 1
ATOM 1590 C C . HIS A 1 200 ? 22.028 8.349 -25.931 1.00 85.38 200 HIS A C 1
ATOM 1592 O O . HIS A 1 200 ? 22.742 7.368 -26.108 1.00 85.38 200 HIS A O 1
ATOM 1598 N N . THR A 1 201 ? 22.480 9.444 -25.313 1.00 84.94 201 THR A N 1
ATOM 1599 C CA . THR A 1 201 ? 23.869 9.591 -24.866 1.00 84.94 201 THR A CA 1
ATOM 1600 C C . THR A 1 201 ? 24.249 8.539 -23.821 1.00 84.94 201 THR A C 1
ATOM 1602 O O . THR A 1 201 ? 25.400 8.109 -23.774 1.00 84.94 201 THR A O 1
ATOM 1605 N N . MET A 1 202 ? 23.314 8.123 -22.963 1.00 83.81 202 MET A N 1
ATOM 1606 C CA . MET A 1 202 ? 23.543 7.040 -22.003 1.00 83.81 202 MET A CA 1
ATOM 1607 C C . MET A 1 202 ? 23.698 5.687 -22.698 1.00 83.81 202 MET A C 1
ATOM 1609 O O . MET A 1 202 ? 24.640 4.967 -22.375 1.00 83.81 202 MET A O 1
ATOM 1613 N N . ILE A 1 203 ? 22.836 5.373 -23.669 1.00 88.31 203 ILE A N 1
ATOM 1614 C CA . ILE A 1 203 ? 22.918 4.132 -24.452 1.00 88.31 203 ILE A CA 1
ATOM 1615 C C . ILE A 1 203 ? 24.254 4.059 -25.201 1.00 88.31 203 ILE A C 1
ATOM 1617 O O . ILE A 1 203 ? 24.979 3.075 -25.074 1.00 88.31 203 ILE A O 1
ATOM 1621 N N . GLU A 1 204 ? 24.650 5.140 -25.871 1.00 90.25 204 GLU A N 1
ATOM 1622 C CA . GLU A 1 204 ? 25.931 5.214 -26.582 1.00 90.25 204 GLU A CA 1
ATOM 1623 C C . GLU A 1 204 ? 27.139 5.090 -25.642 1.00 90.25 204 GLU A C 1
ATOM 1625 O O . GLU A 1 204 ? 28.123 4.412 -25.946 1.00 90.25 204 GLU A O 1
ATOM 1630 N N . LYS A 1 205 ? 27.069 5.678 -24.440 1.00 88.00 205 LYS A N 1
ATOM 1631 C CA . LYS A 1 205 ? 28.100 5.468 -23.410 1.00 88.00 205 LYS A CA 1
ATOM 1632 C C . LYS A 1 205 ? 28.179 4.008 -22.975 1.00 88.00 205 LYS A C 1
ATOM 1634 O O . LYS A 1 205 ? 29.282 3.523 -22.743 1.00 88.00 205 LYS A O 1
ATOM 1639 N N . LEU A 1 206 ? 27.038 3.340 -22.842 1.00 89.56 206 LEU A N 1
ATOM 1640 C CA . LEU A 1 206 ? 26.955 1.949 -22.416 1.00 89.56 206 LEU A CA 1
ATOM 1641 C C . LEU A 1 206 ? 27.549 1.019 -23.482 1.00 89.56 206 LEU A C 1
ATOM 1643 O O . LEU A 1 206 ? 28.400 0.200 -23.142 1.00 89.56 206 LEU A O 1
ATOM 1647 N N . LYS A 1 207 ? 27.225 1.250 -24.760 1.00 93.69 207 LYS A N 1
ATOM 1648 C CA . LYS A 1 207 ? 27.819 0.554 -25.916 1.00 93.69 207 LYS A CA 1
ATOM 1649 C C . LYS A 1 207 ? 29.330 0.767 -26.025 1.00 93.69 207 LYS A C 1
ATOM 1651 O O . LYS A 1 207 ? 30.067 -0.160 -26.330 1.00 93.69 207 LYS A O 1
ATOM 1656 N N . ARG A 1 208 ? 29.820 1.976 -25.741 1.00 91.75 208 ARG A N 1
ATOM 1657 C CA . ARG A 1 208 ? 31.261 2.278 -25.800 1.00 91.75 208 ARG A CA 1
ATOM 1658 C C . ARG A 1 208 ? 32.073 1.575 -24.711 1.00 91.75 208 ARG A C 1
ATOM 1660 O O . ARG A 1 208 ? 33.248 1.292 -24.912 1.00 91.75 208 ARG A O 1
ATOM 1667 N N . VAL A 1 209 ? 31.484 1.398 -23.532 1.00 90.19 209 VAL A N 1
ATOM 1668 C CA . VAL A 1 209 ? 32.174 0.861 -22.353 1.00 90.19 209 VAL A CA 1
ATOM 1669 C C . VAL A 1 209 ? 32.133 -0.664 -22.319 1.00 90.19 209 VAL A C 1
ATOM 1671 O O . VAL A 1 209 ? 33.115 -1.286 -21.923 1.00 90.19 209 VAL A O 1
ATOM 1674 N N . HIS A 1 210 ? 31.004 -1.257 -22.703 1.00 92.81 210 HIS A N 1
ATOM 1675 C CA . HIS A 1 210 ? 30.765 -2.690 -22.567 1.00 92.81 210 HIS A CA 1
ATOM 1676 C C . HIS A 1 210 ? 30.864 -3.389 -23.916 1.00 92.81 210 HIS A C 1
ATOM 1678 O O . HIS A 1 210 ? 30.350 -2.897 -24.922 1.00 92.81 210 HIS A O 1
ATOM 1684 N N . ALA A 1 211 ? 31.517 -4.552 -23.928 1.00 93.31 211 ALA A N 1
ATOM 1685 C CA . ALA A 1 211 ? 31.678 -5.353 -25.134 1.00 93.31 211 ALA A CA 1
ATOM 1686 C C . ALA A 1 211 ? 30.322 -5.742 -25.742 1.00 93.31 211 ALA A C 1
ATOM 1688 O O . ALA A 1 211 ? 29.339 -5.944 -25.030 1.00 93.31 211 ALA A O 1
ATOM 1689 N N . ASP A 1 212 ? 30.285 -5.876 -27.065 1.00 96.25 212 ASP A N 1
ATOM 1690 C CA . ASP A 1 212 ? 29.105 -6.358 -27.774 1.00 96.25 212 ASP A CA 1
ATOM 1691 C C . ASP A 1 212 ? 29.076 -7.893 -27.771 1.00 96.25 212 ASP A C 1
ATOM 1693 O O . ASP A 1 212 ? 29.675 -8.550 -28.628 1.00 96.25 212 ASP A O 1
ATOM 1697 N N . PHE A 1 213 ? 28.433 -8.475 -26.759 1.00 91.50 213 PHE A N 1
ATOM 1698 C CA . PHE A 1 213 ? 28.330 -9.924 -26.584 1.00 91.50 213 PHE A CA 1
ATOM 1699 C C . PHE A 1 213 ? 26.917 -10.449 -26.898 1.00 91.50 213 PHE A C 1
ATOM 1701 O O . PHE A 1 213 ? 25.950 -9.682 -26.864 1.00 91.50 213 PHE A O 1
ATOM 1708 N N . PRO A 1 214 ? 26.766 -11.752 -27.214 1.00 94.25 214 PRO A N 1
ATOM 1709 C CA . PRO A 1 214 ? 25.457 -12.352 -27.469 1.00 94.25 214 PRO A CA 1
ATOM 1710 C C . PRO A 1 214 ? 24.528 -12.238 -26.255 1.00 94.25 214 PRO A C 1
ATOM 1712 O O . PRO A 1 214 ? 24.942 -12.528 -25.133 1.00 94.25 214 PRO A O 1
ATOM 1715 N N . LEU A 1 215 ? 23.256 -11.898 -26.474 1.00 90.62 215 LEU A N 1
ATOM 1716 C CA . LEU A 1 215 ? 22.264 -11.754 -25.397 1.00 90.62 215 LEU A CA 1
ATOM 1717 C C . LEU A 1 215 ? 22.038 -13.046 -24.614 1.00 90.62 215 LEU A C 1
ATOM 1719 O O . LEU A 1 215 ? 21.762 -12.992 -23.421 1.00 90.62 215 LEU A O 1
ATOM 1723 N N . ALA A 1 216 ? 22.225 -14.201 -25.252 1.00 86.75 216 ALA A N 1
ATOM 1724 C CA . ALA A 1 216 ? 22.186 -15.500 -24.585 1.00 86.75 216 ALA A CA 1
ATOM 1725 C C . ALA A 1 216 ? 23.211 -15.637 -23.438 1.00 86.75 216 ALA A C 1
ATOM 1727 O O . ALA A 1 216 ? 23.042 -16.485 -22.568 1.00 86.75 216 ALA A O 1
ATOM 1728 N N . VAL A 1 217 ? 24.265 -14.811 -23.430 1.00 87.12 217 VAL A N 1
ATOM 1729 C CA . VAL A 1 217 ? 25.308 -14.778 -22.391 1.00 87.12 217 VAL A CA 1
ATOM 1730 C C . VAL A 1 217 ? 25.040 -13.676 -21.356 1.00 87.12 217 VAL A C 1
ATOM 1732 O O . VAL A 1 217 ? 25.770 -13.577 -20.377 1.00 87.12 217 VAL A O 1
ATOM 1735 N N . LEU A 1 218 ? 24.004 -12.843 -21.525 1.00 87.88 218 LEU A N 1
ATOM 1736 C CA . LEU A 1 218 ? 23.633 -11.804 -20.559 1.00 87.88 218 LEU A CA 1
ATOM 1737 C C . LEU A 1 218 ? 22.968 -12.435 -19.322 1.00 87.88 218 LEU A C 1
ATOM 1739 O O . LEU A 1 218 ? 21.745 -12.451 -19.187 1.00 87.88 218 LEU A O 1
ATOM 1743 N N . GLY A 1 219 ? 23.791 -12.987 -18.436 1.00 83.94 219 GLY A N 1
ATOM 1744 C CA . GLY A 1 219 ? 23.399 -13.516 -17.137 1.00 83.94 219 GLY A CA 1
ATOM 1745 C C . GLY A 1 219 ? 23.655 -12.533 -15.996 1.00 83.94 219 GLY A C 1
ATOM 1746 O O . GLY A 1 219 ? 24.037 -11.376 -16.194 1.00 83.94 219 GLY A O 1
ATOM 1747 N N . LEU A 1 220 ? 23.453 -13.020 -14.770 1.00 79.00 220 LEU A N 1
ATOM 1748 C CA . LEU A 1 220 ? 23.642 -12.232 -13.552 1.00 79.00 220 LEU A CA 1
ATOM 1749 C C . LEU A 1 220 ? 25.077 -11.702 -13.430 1.00 79.00 220 LEU A C 1
ATOM 1751 O O . LEU A 1 220 ? 25.257 -10.530 -13.116 1.00 79.00 220 LEU A O 1
ATOM 1755 N N . ASP A 1 221 ? 26.075 -12.529 -13.750 1.00 79.56 221 ASP A N 1
ATOM 1756 C CA . ASP A 1 221 ? 27.492 -12.166 -13.647 1.00 79.56 221 ASP A CA 1
ATOM 1757 C C . ASP A 1 221 ? 27.848 -10.993 -14.570 1.00 79.56 221 ASP A C 1
ATOM 1759 O O . ASP A 1 221 ? 28.574 -10.074 -14.188 1.00 79.56 221 ASP A O 1
ATOM 1763 N N . GLN A 1 222 ? 27.300 -10.987 -15.789 1.00 87.81 222 GLN A N 1
ATOM 1764 C CA . GLN A 1 222 ? 27.505 -9.921 -16.766 1.00 87.81 222 GLN A CA 1
ATOM 1765 C C . GLN A 1 222 ? 26.808 -8.637 -16.309 1.00 87.81 222 GLN A C 1
ATOM 1767 O O . GLN A 1 222 ? 27.410 -7.564 -16.361 1.00 87.81 222 GLN A O 1
ATOM 1772 N N . CYS A 1 223 ? 25.575 -8.736 -15.800 1.00 87.75 223 CYS A N 1
ATOM 1773 C CA . CYS A 1 223 ? 24.866 -7.595 -15.220 1.00 87.75 223 CYS A CA 1
ATOM 1774 C C . CYS A 1 223 ? 25.605 -7.011 -14.006 1.00 87.75 223 CYS A C 1
ATOM 1776 O O . CYS A 1 223 ? 25.732 -5.790 -13.898 1.00 87.75 223 CYS A O 1
ATOM 1778 N N . GLU A 1 224 ? 26.128 -7.859 -13.118 1.00 84.50 224 GLU A N 1
ATOM 1779 C CA . GLU A 1 224 ? 26.886 -7.427 -11.945 1.00 84.50 224 GLU A CA 1
ATOM 1780 C C . GLU A 1 224 ? 28.205 -6.763 -12.350 1.00 84.50 224 GLU A C 1
ATOM 1782 O O . GLU A 1 224 ? 28.531 -5.695 -11.835 1.00 84.50 224 GLU A O 1
ATOM 1787 N N . ALA A 1 225 ? 28.934 -7.328 -13.317 1.00 85.88 225 ALA A N 1
ATOM 1788 C CA . ALA A 1 225 ? 30.157 -6.726 -13.843 1.00 85.88 225 ALA A CA 1
ATOM 1789 C C . ALA A 1 225 ? 29.891 -5.342 -14.460 1.00 85.88 225 ALA A C 1
ATOM 1791 O O . ALA A 1 225 ? 30.622 -4.384 -14.187 1.00 85.88 225 ALA A O 1
ATOM 1792 N N . MET A 1 226 ? 28.810 -5.210 -15.239 1.00 91.31 226 MET A N 1
ATOM 1793 C CA . MET A 1 226 ? 28.392 -3.929 -15.810 1.00 91.31 226 MET A CA 1
ATOM 1794 C C . MET A 1 226 ? 28.045 -2.915 -14.717 1.00 91.31 226 MET A C 1
ATOM 1796 O O . MET A 1 226 ? 28.487 -1.767 -14.782 1.00 91.31 226 MET A O 1
ATOM 1800 N N . TYR A 1 227 ? 27.284 -3.330 -13.703 1.00 87.94 227 TYR A N 1
ATOM 1801 C CA . T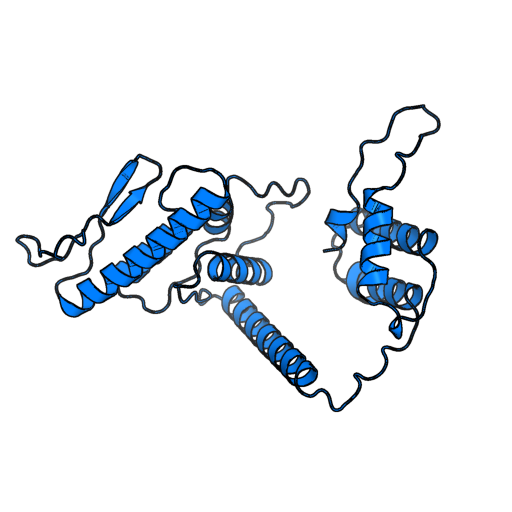YR A 1 227 ? 26.912 -2.486 -12.570 1.00 87.94 227 TYR A CA 1
ATOM 1802 C C . TYR A 1 227 ? 28.138 -2.034 -11.769 1.00 87.94 227 TYR A C 1
ATOM 1804 O O . TYR A 1 227 ? 28.318 -0.835 -11.543 1.00 87.94 227 TYR A O 1
ATOM 1812 N N . ARG A 1 228 ? 29.021 -2.977 -11.418 1.00 86.56 228 ARG A N 1
ATOM 1813 C CA . ARG A 1 228 ? 30.241 -2.729 -10.644 1.00 86.56 228 ARG A CA 1
ATOM 1814 C C . ARG A 1 228 ? 31.153 -1.726 -11.340 1.00 86.56 228 ARG A C 1
ATOM 1816 O O . ARG A 1 228 ? 31.616 -0.780 -10.703 1.00 86.56 228 ARG A O 1
ATOM 1823 N N . TYR A 1 229 ? 31.332 -1.859 -12.658 1.00 88.56 229 TYR A N 1
ATOM 1824 C CA . TYR A 1 229 ? 32.064 -0.869 -13.449 1.00 88.56 229 TYR A CA 1
ATOM 1825 C C . TYR A 1 229 ? 31.504 0.543 -13.236 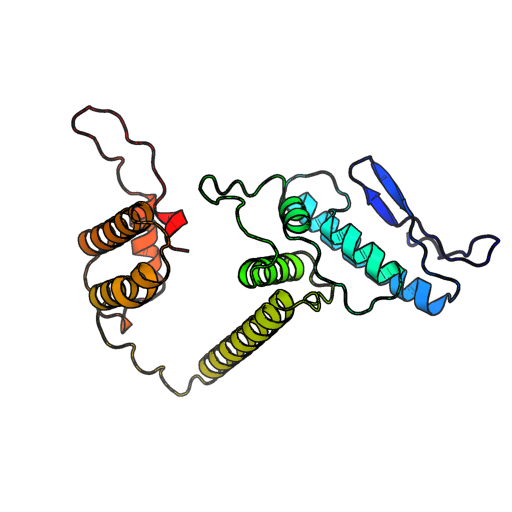1.00 88.56 229 TYR A C 1
ATOM 1827 O O . TYR A 1 229 ? 32.255 1.491 -13.016 1.00 88.56 229 TYR A O 1
ATOM 1835 N N . TRP A 1 230 ? 30.180 0.708 -13.280 1.00 84.31 230 TRP A N 1
ATOM 1836 C CA . TRP A 1 230 ? 29.559 2.025 -13.162 1.00 84.31 230 TRP A CA 1
ATOM 1837 C C . TRP A 1 230 ? 29.615 2.604 -11.745 1.00 84.31 230 TRP A C 1
ATOM 1839 O O . TRP A 1 230 ? 29.708 3.827 -11.615 1.00 84.31 230 TRP A O 1
ATOM 1849 N N . THR A 1 231 ? 29.606 1.770 -10.703 1.00 81.12 231 THR A N 1
ATOM 1850 C CA . THR A 1 231 ? 29.767 2.217 -9.308 1.00 81.12 231 THR A CA 1
ATOM 1851 C C . THR A 1 231 ? 31.212 2.592 -8.972 1.00 81.12 231 THR A C 1
ATOM 1853 O O . THR A 1 231 ? 31.459 3.564 -8.246 1.00 81.12 231 THR A O 1
ATOM 1856 N N . GLU A 1 232 ? 32.169 1.846 -9.525 1.00 84.62 232 GLU A N 1
ATOM 1857 C CA . GLU A 1 232 ? 33.606 1.995 -9.263 1.00 84.62 232 GLU A CA 1
ATOM 1858 C C . GLU A 1 232 ? 34.311 2.915 -10.263 1.00 84.62 232 GLU A C 1
ATOM 1860 O O . GLU A 1 232 ? 35.499 3.198 -10.103 1.00 84.62 232 GLU A O 1
ATOM 1865 N N . ARG A 1 233 ? 33.596 3.415 -11.281 1.00 77.75 233 ARG A N 1
ATOM 1866 C CA . ARG A 1 233 ? 34.197 4.227 -12.342 1.00 77.75 233 ARG A CA 1
ATOM 1867 C C . ARG A 1 233 ? 35.013 5.393 -11.759 1.00 77.75 233 ARG A C 1
ATOM 1869 O O . ARG A 1 233 ? 34.516 6.103 -10.872 1.00 77.75 233 ARG A O 1
ATOM 1876 N N . PRO A 1 234 ? 36.223 5.647 -12.286 1.00 70.56 234 PRO A N 1
ATOM 1877 C CA . PRO A 1 234 ? 37.001 6.814 -11.904 1.00 70.56 234 PRO A CA 1
ATOM 1878 C C . PRO A 1 234 ? 36.193 8.095 -12.122 1.00 70.56 234 PRO A C 1
ATOM 1880 O O . PRO A 1 234 ? 35.478 8.232 -13.124 1.00 70.56 234 PRO A O 1
ATOM 1883 N N . SER A 1 235 ? 36.303 9.044 -11.190 1.00 62.25 235 SER A N 1
ATOM 1884 C CA . SER A 1 235 ? 35.815 10.403 -11.424 1.00 62.25 235 SER A CA 1
ATOM 1885 C C . SER A 1 235 ? 36.500 10.938 -12.676 1.00 62.25 235 SER A C 1
ATOM 1887 O O . SER A 1 235 ? 37.718 10.843 -12.802 1.00 62.25 235 SER A O 1
ATOM 1889 N N . ARG A 1 236 ? 35.721 11.45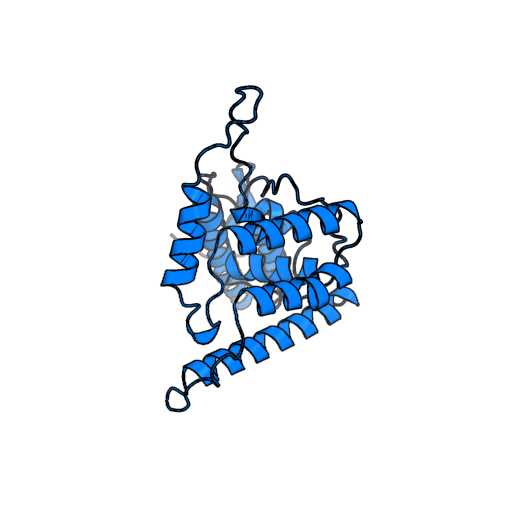8 -13.626 1.00 60.25 236 ARG A N 1
ATOM 1890 C CA . ARG A 1 236 ? 36.296 12.119 -14.796 1.00 60.25 236 ARG A CA 1
ATOM 1891 C C . ARG A 1 236 ? 37.081 13.335 -14.312 1.00 60.25 236 ARG A C 1
ATOM 1893 O O . ARG A 1 236 ? 36.479 14.218 -13.702 1.00 60.25 236 ARG A O 1
ATOM 1900 N N . ASP A 1 237 ? 38.368 13.380 -14.637 1.00 43.62 237 ASP A N 1
ATOM 1901 C CA . ASP A 1 237 ? 39.072 14.647 -14.773 1.00 43.62 237 ASP A CA 1
ATOM 1902 C C . ASP A 1 237 ? 38.463 15.340 -15.990 1.00 43.62 237 ASP A C 1
ATOM 1904 O O . ASP A 1 237 ? 38.577 14.889 -17.132 1.00 43.62 237 ASP A O 1
ATOM 1908 N N . ASP A 1 238 ? 37.701 16.393 -15.744 1.00 52.56 238 ASP A N 1
ATOM 1909 C CA . ASP A 1 238 ? 37.492 17.401 -16.763 1.00 52.56 238 ASP A CA 1
ATOM 1910 C C . ASP A 1 238 ? 38.825 18.139 -16.983 1.00 52.56 238 ASP A C 1
ATOM 1912 O O . ASP A 1 238 ? 39.626 18.303 -16.065 1.00 52.56 238 ASP A O 1
ATOM 1916 N N . GLU A 1 239 ? 39.076 18.632 -18.199 1.00 46.69 239 GLU A N 1
ATOM 1917 C CA . GLU A 1 239 ? 40.282 19.414 -18.558 1.00 46.69 239 GLU A CA 1
ATOM 1918 C C . GLU A 1 239 ? 40.479 20.689 -17.696 1.00 46.69 239 GLU A C 1
ATOM 1920 O O . GLU A 1 239 ? 41.422 21.451 -17.891 1.00 46.69 239 GLU A O 1
ATOM 1925 N N . LYS A 1 240 ? 39.584 20.938 -16.730 1.00 49.00 240 LYS A N 1
ATOM 1926 C CA . LYS A 1 240 ? 39.588 22.045 -15.771 1.00 49.00 240 LYS A CA 1
ATOM 1927 C C . LYS A 1 240 ? 39.889 21.616 -14.324 1.00 49.00 240 LYS A C 1
ATOM 1929 O O . LYS A 1 240 ? 39.804 22.465 -13.437 1.00 49.00 240 LYS A O 1
ATOM 1934 N N . GLY A 1 241 ? 40.233 20.349 -14.069 1.00 41.59 241 GLY A N 1
ATOM 1935 C CA . GLY A 1 241 ? 40.666 19.863 -12.751 1.00 41.59 241 GLY A CA 1
ATOM 1936 C C . GLY A 1 241 ? 39.594 19.942 -11.654 1.00 41.59 241 GLY A C 1
ATOM 1937 O O . GLY A 1 241 ? 39.922 20.079 -10.475 1.00 41.59 241 GLY A O 1
ATOM 1938 N N . ARG A 1 242 ? 38.307 19.903 -12.014 1.00 40.78 242 ARG A N 1
ATOM 1939 C CA . ARG A 1 242 ? 37.184 19.872 -11.073 1.00 40.78 242 ARG A CA 1
ATOM 1940 C C . ARG A 1 242 ? 36.561 18.484 -11.093 1.00 40.78 242 ARG A C 1
ATOM 1942 O O . ARG A 1 242 ? 35.777 18.158 -11.969 1.00 40.78 242 ARG A O 1
ATOM 1949 N N . LEU A 1 243 ? 36.816 17.703 -10.045 1.00 44.84 243 LEU A N 1
ATOM 1950 C CA . LEU A 1 243 ? 36.151 16.416 -9.814 1.00 44.84 243 LEU A CA 1
ATOM 1951 C C . LEU A 1 243 ? 34.639 16.527 -10.089 1.00 44.84 243 LEU A C 1
ATOM 1953 O O . LEU A 1 243 ? 33.889 17.103 -9.293 1.00 44.84 243 LEU A O 1
ATOM 1957 N N . SER A 1 244 ? 34.183 16.000 -11.231 1.00 47.34 244 SER A N 1
ATOM 1958 C CA . SER A 1 244 ? 32.762 16.022 -11.561 1.00 47.34 244 SER A CA 1
ATOM 1959 C C . SER A 1 244 ? 32.065 15.151 -10.519 1.00 47.34 244 SER A C 1
ATOM 1961 O O . SER A 1 244 ? 32.430 13.979 -10.369 1.00 47.34 244 SER A O 1
ATOM 1963 N N . LYS A 1 245 ? 31.097 15.706 -9.777 1.00 50.84 245 LYS A N 1
ATOM 1964 C CA . LYS A 1 245 ? 30.290 14.934 -8.819 1.00 50.84 245 LYS A CA 1
ATOM 1965 C C . LYS A 1 245 ? 29.813 13.651 -9.504 1.00 50.84 245 LYS A C 1
ATOM 1967 O O . LYS A 1 245 ? 29.349 13.718 -10.642 1.00 50.84 245 LYS A O 1
ATOM 1972 N N . LYS A 1 246 ? 29.946 12.500 -8.831 1.00 49.31 246 LYS A N 1
ATOM 1973 C CA . LYS A 1 246 ? 29.418 11.208 -9.296 1.00 49.31 246 LYS A CA 1
ATOM 1974 C C . LYS A 1 246 ? 27.914 11.367 -9.564 1.00 49.31 246 LYS A C 1
ATOM 1976 O O . LYS A 1 246 ? 27.108 11.271 -8.654 1.00 49.31 246 LYS A O 1
ATOM 1981 N N . ALA A 1 247 ? 27.540 11.695 -10.797 1.00 47.19 247 ALA A N 1
ATOM 1982 C CA . ALA A 1 247 ? 26.150 11.707 -11.226 1.00 47.19 247 ALA A CA 1
ATOM 1983 C C . ALA A 1 247 ? 25.787 10.261 -11.558 1.00 47.19 247 ALA A C 1
ATOM 1985 O O . ALA A 1 247 ? 26.148 9.759 -12.627 1.00 47.19 247 ALA A O 1
ATOM 1986 N N . ASP A 1 248 ? 25.204 9.563 -10.590 1.00 44.88 248 ASP A N 1
ATOM 1987 C CA . ASP A 1 248 ? 24.887 8.141 -10.656 1.00 44.88 248 ASP A CA 1
ATOM 1988 C C . ASP A 1 248 ? 24.081 7.813 -11.918 1.00 44.88 248 ASP A C 1
ATOM 1990 O O . ASP A 1 248 ? 22.923 8.183 -12.068 1.00 44.88 248 ASP A O 1
ATOM 1994 N N . CYS A 1 249 ? 24.711 7.108 -12.863 1.00 41.22 249 CYS A N 1
ATOM 1995 C CA . CYS A 1 249 ? 23.999 6.569 -14.026 1.00 41.22 249 CYS A CA 1
ATOM 1996 C C . CYS A 1 249 ? 23.191 5.313 -13.662 1.00 41.22 249 CYS A C 1
ATOM 1998 O O . CYS A 1 249 ? 22.362 4.883 -14.456 1.00 41.22 249 CYS A O 1
ATOM 2000 N N . ALA A 1 250 ? 23.413 4.741 -12.472 1.00 41.03 250 ALA A N 1
ATOM 2001 C CA . ALA A 1 250 ? 22.716 3.550 -11.995 1.00 41.03 250 ALA A CA 1
ATOM 2002 C C . ALA A 1 250 ? 21.220 3.802 -11.730 1.00 41.03 250 ALA A C 1
ATOM 2004 O O . ALA A 1 250 ? 20.413 2.891 -11.871 1.00 41.03 250 ALA A O 1
ATOM 2005 N N . THR A 1 251 ? 20.830 5.039 -11.419 1.00 39.31 251 THR A N 1
ATOM 2006 C CA . THR A 1 251 ? 19.448 5.386 -11.051 1.00 39.31 251 THR A CA 1
ATOM 2007 C C . THR A 1 251 ? 18.517 5.568 -12.259 1.00 39.31 251 THR A C 1
ATOM 2009 O O . THR A 1 251 ? 17.311 5.659 -12.080 1.00 39.31 251 THR A O 1
ATOM 2012 N N . ALA A 1 252 ? 19.047 5.622 -13.488 1.00 37.59 252 ALA A N 1
ATOM 2013 C CA . ALA A 1 252 ? 18.269 5.924 -14.700 1.00 37.59 252 ALA A CA 1
ATOM 2014 C C . ALA A 1 252 ? 17.986 4.704 -15.606 1.00 37.59 252 ALA A C 1
ATOM 2016 O O . ALA A 1 252 ? 17.382 4.868 -16.667 1.00 37.59 252 ALA A O 1
ATOM 2017 N N . LEU A 1 253 ? 18.455 3.509 -15.224 1.00 36.38 253 LEU A N 1
ATOM 2018 C CA . LEU A 1 253 ? 18.309 2.254 -15.986 1.00 36.38 253 LEU A CA 1
ATOM 2019 C C . LEU A 1 253 ? 17.299 1.262 -15.371 1.00 36.38 253 LEU A C 1
ATOM 2021 O O . LEU A 1 253 ? 17.129 0.172 -15.914 1.00 36.38 253 LEU A O 1
ATOM 2025 N N . LEU A 1 254 ? 16.629 1.646 -14.281 1.00 33.72 254 LEU A N 1
ATOM 2026 C CA . LEU A 1 254 ? 15.463 0.965 -13.702 1.00 33.72 254 LEU A CA 1
ATOM 2027 C C . LEU A 1 254 ? 14.209 1.810 -13.951 1.00 33.72 254 LEU A C 1
ATOM 2029 O O . LEU A 1 254 ? 13.140 1.205 -14.177 1.00 33.72 254 LEU A O 1
#